Protein AF-A0A2T9ZA52-F1 (afdb_monomer_lite)

Radius of gyration: 19.97 Å; chains: 1; bounding box: 38×46×63 Å

Sequence (252 aa):
MSFENIVFFCNDEFLDVDTTHPSSSYYLMNHNLLRHIDLPFENIGFFDGKVENLQDECKRHEQELSKYGTFDLLLTSIGPDGHITFNKPGSSLYSHSRTKALTFETILENRYFIDDNIYKVPKISLNLRIQTILDSKEDAMTITGVENSLALSKCTEGEVNHMWVISVIQLHPSALIVCYENSTSKLLVKTVKYYKNIGDSRLSPPELYINDLNNFGFFQSPLYGSPSASEIRLNNYSLFPNRPFQALPGFY

Secondary structure (DSSP, 8-state):
---TT--EE-SEEETT--TTSTT-HHHHHHHHTGGGS---GGGEE---TT-S-HHHHHHHHHHHHHTT-S-S-EEEE--TT--BTTB-TT--TTPPSEEEEPPHHHHHHHGGGTTT-GGGS-SEEEE--HHHHHTSS-EEEEE-SSTTHHHHHHHHTSPPBTTBGGGGGGGSSSEEEEEEGGGGTTS-HHHHHHHHHHHHHHHS-GGGHHHHTT--------------EEEEESSS--S-TT------S---

Foldseek 3Di:
DAQQPPAEEDFKFFAPDDCCALLGSNVVCCVPPDVVHNYDPVSYHYADNDDPDNVVSLVVSVVVCPVVPAAQEAEWEAALQQDTWQLAAPRDLQDAFDKDFDDPVRLCVSCVSPVVDSVPRGGIMTGHHNVSVQRHNEYEYEYEDLSNLVLVCCCQVNACDRSNSNVCCLNRQWYKYKYWPSSNPNPDPVQQVVQQVVVVPQVDDVVVVVVVVVPPDDDDDDDDDDGDITMDISHDDDPDRRDDPPDDPDDD

InterPro domains:
  IPR004547 Glucosamine-6-phosphate isomerase [PTHR11280] (1-198)
  IPR006148 Glucosamine/galactosamine-6-phosphate isomerase [PF01182] (3-169)
  IPR037171 NagB/RpiA transferase-like [SSF100950] (2-198)

pLDDT: mean 79.99, std 22.06, range [23.36, 97.5]

Structure (mmCIF, N/CA/C/O backbone):
data_AF-A0A2T9ZA52-F1
#
_entry.id   AF-A0A2T9ZA52-F1
#
loop_
_atom_site.group_PDB
_atom_site.id
_atom_site.type_symbol
_atom_site.label_atom_id
_atom_site.label_alt_id
_atom_site.label_comp_id
_atom_site.label_asym_id
_atom_site.label_entity_id
_atom_site.label_seq_id
_atom_site.pdbx_PDB_ins_code
_atom_site.Cartn_x
_atom_site.Cartn_y
_atom_site.Cartn_z
_atom_site.occupancy
_atom_site.B_iso_or_equiv
_atom_site.auth_seq_id
_atom_site.auth_comp_id
_atom_site.auth_asym_id
_atom_site.auth_atom_id
_atom_site.pdbx_PDB_model_num
ATOM 1 N N . MET A 1 1 ? -23.481 3.217 -10.336 1.00 75.69 1 MET A N 1
ATOM 2 C CA . MET A 1 1 ? -23.047 2.306 -9.254 1.00 75.69 1 MET A CA 1
ATOM 3 C C . MET A 1 1 ? -23.121 3.108 -7.965 1.00 75.69 1 MET A C 1
ATOM 5 O O . MET A 1 1 ? -22.787 4.280 -8.046 1.00 75.69 1 MET A O 1
ATOM 9 N N . SER A 1 2 ? -23.625 2.537 -6.869 1.00 92.62 2 SER A N 1
ATOM 10 C CA . SER A 1 2 ? -23.798 3.219 -5.570 1.00 92.62 2 SER A CA 1
ATOM 11 C C . SER A 1 2 ? -22.747 2.731 -4.568 1.00 92.62 2 SER A C 1
ATOM 13 O O . SER A 1 2 ? -22.331 1.572 -4.649 1.00 92.62 2 SER A O 1
ATOM 15 N N . PHE A 1 3 ? -22.335 3.612 -3.656 1.00 94.69 3 PHE A N 1
ATOM 16 C CA . PHE A 1 3 ? -21.358 3.387 -2.591 1.00 94.69 3 PHE A CA 1
ATOM 17 C C . PHE A 1 3 ? -21.990 3.333 -1.188 1.00 94.69 3 PHE A C 1
ATOM 19 O O . PHE A 1 3 ? -21.266 3.147 -0.215 1.00 94.69 3 PHE A O 1
ATOM 26 N N . GLU A 1 4 ? -23.322 3.396 -1.066 1.00 95.38 4 GLU A N 1
ATOM 27 C CA . GLU A 1 4 ? -24.025 3.469 0.232 1.00 95.38 4 GLU A CA 1
ATOM 28 C C . GLU A 1 4 ? -23.707 2.301 1.178 1.00 95.38 4 GLU A C 1
ATOM 30 O O . GLU A 1 4 ? -23.688 2.455 2.396 1.00 95.38 4 GLU A O 1
ATOM 35 N N . ASN A 1 5 ? -23.429 1.126 0.610 1.00 94.81 5 ASN A N 1
ATOM 36 C CA . ASN A 1 5 ? -23.157 -0.108 1.351 1.00 94.81 5 ASN A CA 1
ATOM 37 C C . ASN A 1 5 ? -21.672 -0.501 1.331 1.00 94.81 5 ASN A C 1
ATOM 39 O O . ASN A 1 5 ? -21.335 -1.655 1.593 1.00 94.81 5 ASN A O 1
ATOM 43 N N . ILE A 1 6 ? -20.788 0.428 0.963 1.00 95.69 6 ILE A N 1
ATOM 44 C CA . ILE A 1 6 ? -19.340 0.222 0.998 1.00 95.69 6 ILE A CA 1
ATOM 45 C C . ILE A 1 6 ? -18.807 0.724 2.338 1.00 95.69 6 ILE A C 1
ATOM 47 O O . ILE A 1 6 ? -19.281 1.726 2.868 1.00 95.69 6 ILE A O 1
ATOM 51 N N . VAL A 1 7 ? -17.811 0.017 2.872 1.00 95.75 7 VAL A N 1
ATOM 52 C CA . VAL A 1 7 ? -16.975 0.472 3.985 1.00 95.75 7 VAL A CA 1
ATOM 53 C C . VAL A 1 7 ? -15.582 0.737 3.433 1.00 95.75 7 VAL A C 1
ATOM 55 O O . VAL A 1 7 ? -15.021 -0.098 2.725 1.00 95.75 7 VAL A O 1
ATOM 58 N N . PHE A 1 8 ? -15.043 1.917 3.715 1.00 94.94 8 PHE A N 1
ATOM 59 C CA . PHE A 1 8 ? -13.770 2.389 3.185 1.00 94.94 8 PHE A CA 1
ATOM 60 C C . PHE A 1 8 ? -12.792 2.623 4.329 1.00 94.94 8 PHE A C 1
ATOM 62 O O . PHE A 1 8 ? -13.151 3.252 5.319 1.00 94.94 8 PHE A O 1
ATOM 69 N N . PHE A 1 9 ? -11.545 2.179 4.180 1.00 94.06 9 PHE A N 1
ATOM 70 C CA . PHE A 1 9 ? -10.482 2.506 5.126 1.00 94.06 9 PHE A CA 1
ATOM 71 C C . PHE A 1 9 ? -9.293 3.147 4.412 1.00 94.06 9 PHE A C 1
ATOM 73 O O . PHE A 1 9 ? -8.849 2.658 3.374 1.00 94.06 9 PHE A O 1
ATOM 80 N N . CYS A 1 10 ? -8.756 4.222 4.991 1.00 90.69 10 CYS A N 1
ATOM 81 C CA . CYS A 1 10 ? -7.459 4.769 4.599 1.00 90.69 10 CYS A CA 1
ATOM 82 C C . CYS A 1 10 ? -6.322 3.875 5.115 1.00 90.69 10 CYS A C 1
ATOM 84 O O . CYS A 1 10 ? -6.368 3.384 6.242 1.00 90.69 10 CYS A O 1
ATOM 86 N N . ASN A 1 11 ? -5.268 3.721 4.312 1.00 89.06 11 ASN A N 1
ATOM 87 C CA . ASN A 1 11 ? -4.145 2.834 4.631 1.00 89.06 11 ASN A CA 1
ATOM 88 C C . ASN A 1 11 ? -3.131 3.434 5.617 1.00 89.06 11 ASN A C 1
ATOM 90 O O . ASN A 1 11 ? -2.350 2.709 6.245 1.00 89.06 11 ASN A O 1
ATOM 94 N N . ASP A 1 12 ? -3.112 4.757 5.717 1.00 90.94 12 ASP A N 1
ATOM 95 C CA . ASP A 1 12 ? -2.163 5.511 6.512 1.00 90.94 12 ASP A CA 1
ATOM 96 C C . ASP A 1 12 ? -2.680 6.921 6.826 1.00 90.94 12 ASP A C 1
ATOM 98 O O . ASP A 1 12 ? -3.695 7.372 6.292 1.00 90.94 12 ASP A O 1
ATOM 102 N N . GLU A 1 13 ? -2.004 7.580 7.768 1.00 92.69 13 GLU A N 1
ATOM 103 C CA . GLU A 1 13 ? -2.152 9.009 8.046 1.00 92.69 13 GLU A CA 1
ATOM 104 C C . GLU A 1 13 ? -0.848 9.569 8.626 1.00 92.69 13 GLU A C 1
ATOM 106 O O . GLU A 1 13 ? -0.062 8.852 9.248 1.00 92.69 13 GLU A O 1
ATOM 111 N N . PHE A 1 14 ? -0.601 10.861 8.448 1.00 91.38 14 PHE A N 1
ATOM 112 C CA . PHE A 1 14 ? 0.527 11.538 9.073 1.00 91.38 14 PHE A CA 1
ATOM 113 C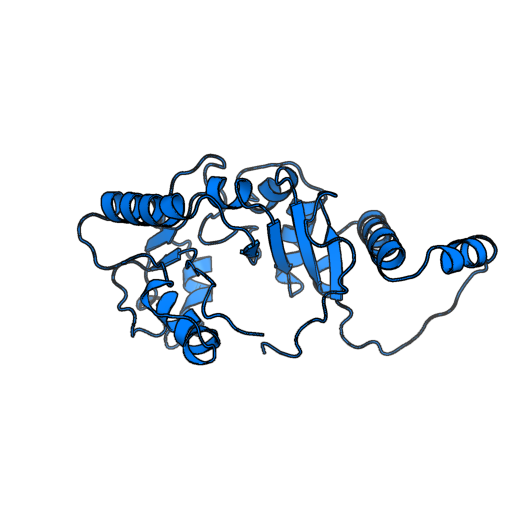 C . PHE A 1 14 ? 0.260 11.907 10.535 1.00 91.38 14 PHE A C 1
ATOM 115 O O . PHE A 1 14 ? -0.844 12.284 10.920 1.00 91.38 14 PHE A O 1
ATOM 122 N N . LEU A 1 15 ? 1.316 11.862 11.346 1.00 91.31 15 LEU A N 1
ATOM 123 C CA . LEU A 1 15 ? 1.275 12.310 12.734 1.00 91.31 15 LEU A CA 1
ATOM 124 C C . LEU A 1 15 ? 1.152 13.837 12.826 1.00 91.31 15 LEU A C 1
ATOM 126 O O . LEU A 1 15 ? 1.780 14.554 12.047 1.00 91.31 15 LEU A O 1
ATOM 130 N N . ASP A 1 16 ? 0.401 14.315 13.819 1.00 87.94 16 ASP A N 1
ATOM 131 C CA . ASP A 1 16 ? 0.165 15.727 14.144 1.00 87.94 16 ASP A CA 1
ATOM 132 C C . ASP A 1 16 ? -0.506 16.535 13.018 1.00 87.94 16 ASP A C 1
ATOM 134 O O . ASP A 1 16 ? -0.458 17.768 12.999 1.00 87.94 16 ASP A O 1
ATOM 138 N N . VAL A 1 17 ? -1.172 15.856 12.080 1.00 85.31 17 VAL A N 1
ATOM 139 C CA . VAL A 1 17 ? -1.867 16.489 10.955 1.00 85.31 17 VAL A CA 1
ATOM 140 C C . VAL A 1 17 ? -3.370 16.537 11.202 1.00 85.31 17 VAL A C 1
ATOM 142 O O . VAL A 1 17 ? -3.984 15.582 11.663 1.00 85.31 17 VAL A O 1
ATOM 145 N N . ASP A 1 18 ? -3.975 17.691 10.918 1.00 87.75 18 ASP A N 1
ATOM 146 C CA . ASP A 1 18 ? -5.429 17.846 10.940 1.00 87.75 18 ASP A CA 1
ATOM 147 C C . ASP A 1 18 ? -6.066 17.249 9.681 1.00 87.75 18 ASP A C 1
ATOM 149 O O . ASP A 1 18 ? -5.520 17.400 8.592 1.00 87.75 18 ASP A O 1
ATOM 153 N N . THR A 1 19 ? -7.257 16.664 9.798 1.00 87.12 19 THR A N 1
ATOM 154 C CA . THR A 1 19 ? -8.014 16.127 8.650 1.00 87.12 19 THR A CA 1
ATOM 155 C C . THR A 1 19 ? -8.378 17.189 7.606 1.00 87.12 19 THR A C 1
ATOM 157 O O . THR A 1 19 ? -8.718 16.855 6.474 1.00 87.12 19 THR A O 1
ATOM 160 N N . THR A 1 20 ? -8.300 18.476 7.956 1.00 88.38 20 THR A N 1
ATOM 161 C CA . THR A 1 20 ? -8.468 19.607 7.029 1.00 88.38 20 THR A CA 1
ATOM 162 C C . THR A 1 20 ? -7.168 20.050 6.349 1.00 88.38 20 THR A C 1
ATOM 164 O O . THR A 1 20 ? -7.209 20.868 5.428 1.00 88.38 20 THR A O 1
ATOM 167 N N . HIS A 1 21 ? -6.013 19.542 6.785 1.00 86.44 21 HIS A N 1
ATOM 168 C CA . HIS A 1 21 ? -4.713 19.924 6.246 1.00 86.44 21 HIS A CA 1
ATOM 169 C C . HIS A 1 21 ? -4.466 19.247 4.884 1.00 86.44 21 HIS A C 1
ATOM 171 O O . HIS A 1 21 ? -4.716 18.050 4.764 1.00 86.44 21 HIS A O 1
ATOM 177 N N . PRO A 1 22 ? -3.897 19.940 3.876 1.00 84.69 22 PRO A N 1
ATOM 178 C CA . PRO A 1 22 ? -3.685 19.379 2.534 1.00 84.69 22 PRO A CA 1
ATOM 179 C C . PRO A 1 22 ? -2.837 18.105 2.474 1.00 84.69 22 PRO A C 1
ATOM 181 O O . PRO A 1 22 ? -2.963 17.326 1.536 1.00 84.69 22 PRO A O 1
ATOM 184 N N . SER A 1 23 ? -1.974 17.894 3.469 1.00 81.00 23 SER A N 1
ATOM 185 C CA . SER A 1 23 ? -1.167 16.678 3.571 1.00 81.00 23 SER A CA 1
ATOM 186 C C . SER A 1 23 ? -1.891 15.507 4.224 1.00 81.00 23 SER A C 1
ATOM 188 O O . SER A 1 23 ? -1.338 14.420 4.206 1.00 81.00 23 SER A O 1
ATOM 190 N N . SER A 1 24 ? -3.053 15.705 4.855 1.00 89.19 24 SER A N 1
ATOM 191 C CA . SER A 1 24 ? -3.783 14.596 5.471 1.00 89.19 24 SER A CA 1
ATOM 192 C C . SER A 1 24 ? -4.212 13.609 4.394 1.00 89.19 24 SER A C 1
ATOM 194 O O . SER A 1 24 ? -4.748 13.983 3.347 1.00 89.19 24 SER A O 1
ATOM 196 N N . SER A 1 25 ? -4.008 12.331 4.679 1.00 89.06 25 SER A N 1
ATOM 197 C CA . SER A 1 25 ? -4.451 11.245 3.809 1.00 89.06 25 SER A CA 1
ATOM 198 C C . SER A 1 25 ? -5.976 11.230 3.721 1.00 89.06 25 SER A C 1
ATOM 200 O O . SER A 1 25 ? -6.532 11.082 2.631 1.00 89.06 25 SER A O 1
ATOM 202 N N . TYR A 1 26 ? -6.669 11.506 4.835 1.00 91.69 26 TYR A N 1
ATOM 203 C CA . TYR A 1 26 ? -8.112 11.747 4.815 1.00 91.69 26 TYR A CA 1
ATOM 204 C C . TYR A 1 26 ? -8.484 12.946 3.932 1.00 91.69 26 TYR A C 1
ATOM 206 O O . TYR A 1 26 ? -9.394 12.825 3.112 1.00 91.69 26 TYR A O 1
ATOM 214 N N . TYR A 1 27 ? -7.787 14.085 4.049 1.00 91.12 27 TYR A N 1
ATOM 215 C CA . TYR A 1 27 ? -8.062 15.255 3.205 1.00 91.12 27 TYR A CA 1
ATOM 216 C C . TYR A 1 27 ? -7.959 14.907 1.720 1.00 91.12 27 TYR A C 1
ATOM 218 O O . TYR A 1 27 ? -8.885 15.191 0.959 1.00 91.12 27 TYR A O 1
ATOM 226 N N . LEU A 1 28 ? -6.859 14.265 1.313 1.00 89.00 28 LEU A N 1
ATOM 227 C CA . LEU A 1 28 ? -6.621 13.852 -0.070 1.00 89.00 28 LEU A CA 1
ATOM 228 C C . LEU A 1 28 ? -7.726 12.916 -0.563 1.00 89.00 28 LEU A C 1
ATOM 230 O O . LEU A 1 28 ? -8.287 13.143 -1.638 1.00 89.00 28 LEU A O 1
ATOM 234 N N . MET A 1 29 ? -8.095 11.910 0.233 1.00 91.38 29 MET A N 1
ATOM 235 C CA . MET A 1 29 ? -9.151 10.977 -0.150 1.00 91.38 29 MET A CA 1
ATOM 236 C C . MET A 1 29 ? -10.518 11.647 -0.237 1.00 91.38 29 MET A C 1
ATOM 238 O O . MET A 1 29 ? -11.255 11.436 -1.203 1.00 91.38 29 MET A O 1
ATOM 242 N N . ASN A 1 30 ? -10.851 12.499 0.727 1.00 92.00 30 ASN A N 1
ATOM 243 C CA . ASN A 1 30 ? -12.104 13.232 0.726 1.00 92.00 30 ASN A CA 1
ATOM 244 C C . ASN A 1 30 ? -12.190 14.216 -0.447 1.00 92.00 30 ASN A C 1
ATOM 246 O O . ASN A 1 30 ? -13.225 14.307 -1.102 1.00 92.00 30 ASN A O 1
ATOM 250 N N . HIS A 1 31 ? -11.098 14.917 -0.757 1.00 91.31 31 HIS A N 1
ATOM 251 C CA . HIS A 1 31 ? -11.037 15.883 -1.849 1.00 91.31 31 HIS A CA 1
ATOM 252 C C . HIS A 1 31 ? -11.161 15.223 -3.231 1.00 91.31 31 HIS A C 1
ATOM 254 O O . HIS A 1 31 ? -11.862 15.754 -4.106 1.00 91.31 31 HIS A O 1
ATOM 260 N N . ASN A 1 32 ? -10.489 14.086 -3.426 1.00 89.38 32 ASN A N 1
ATOM 261 C CA . ASN A 1 32 ? -10.361 13.433 -4.729 1.00 89.38 32 ASN A CA 1
ATOM 262 C C . ASN A 1 32 ? -11.441 12.377 -4.998 1.00 89.38 32 ASN A C 1
ATOM 264 O O . ASN A 1 32 ? -11.753 12.134 -6.160 1.00 89.38 32 ASN A O 1
ATOM 268 N N . LEU A 1 33 ? -12.031 11.774 -3.959 1.00 92.06 33 LEU A N 1
ATOM 269 C CA . LEU A 1 33 ? -12.983 10.671 -4.111 1.00 92.06 33 LEU A CA 1
ATOM 270 C C . LEU A 1 33 ? -14.221 10.808 -3.220 1.00 92.06 33 LEU A C 1
ATOM 272 O O . LEU A 1 33 ? -15.326 10.901 -3.748 1.00 92.06 33 LEU A O 1
ATOM 276 N N . LEU A 1 34 ? -14.056 10.810 -1.891 1.00 92.62 34 LEU A N 1
ATOM 277 C CA . LEU A 1 34 ? -15.159 10.486 -0.968 1.00 92.62 34 LEU A CA 1
ATOM 278 C C . LEU A 1 34 ? -16.308 11.503 -1.034 1.00 92.62 34 LEU A C 1
ATOM 280 O O . LEU A 1 34 ? -17.466 11.110 -0.973 1.00 92.62 34 LEU A O 1
ATOM 284 N N . ARG A 1 35 ? -16.021 12.793 -1.259 1.00 93.81 35 ARG A N 1
ATOM 285 C CA . ARG A 1 35 ? -17.066 13.827 -1.397 1.00 93.81 35 ARG A CA 1
ATOM 286 C C . ARG A 1 35 ? -17.868 13.764 -2.704 1.00 93.81 35 ARG A C 1
ATOM 288 O O . ARG A 1 35 ? -18.830 14.512 -2.852 1.00 93.81 35 ARG A O 1
ATOM 295 N N . HIS A 1 36 ? -17.435 12.952 -3.670 1.00 94.31 36 HIS A N 1
ATOM 296 C CA . HIS A 1 36 ? -18.054 12.832 -4.998 1.00 94.31 36 HIS A CA 1
ATOM 297 C C . HIS A 1 36 ? -18.901 11.562 -5.146 1.00 94.31 36 HIS A C 1
ATOM 299 O O . HIS A 1 36 ? -19.443 11.317 -6.223 1.00 94.31 36 HIS A O 1
ATOM 305 N N . ILE A 1 37 ? -19.000 10.752 -4.089 1.00 95.44 37 ILE A N 1
ATOM 306 C CA . ILE A 1 37 ? -19.725 9.479 -4.061 1.00 95.44 37 ILE A CA 1
ATOM 307 C C . ILE A 1 37 ? -20.710 9.437 -2.886 1.00 95.44 37 ILE A C 1
ATOM 309 O O . ILE A 1 37 ? -20.575 10.170 -1.911 1.00 95.44 37 ILE A O 1
ATOM 313 N N . ASP A 1 38 ? -21.708 8.564 -2.978 1.00 96.38 38 ASP A N 1
ATOM 314 C CA . ASP A 1 38 ? -22.751 8.332 -1.974 1.00 96.38 38 ASP A CA 1
ATOM 315 C C . ASP A 1 38 ? -22.281 7.378 -0.857 1.00 96.38 38 ASP A C 1
ATOM 317 O O . ASP A 1 38 ? -22.943 6.392 -0.553 1.00 96.38 38 ASP A O 1
ATOM 321 N N . LEU A 1 39 ? -21.115 7.653 -0.259 1.00 95.25 39 LEU A N 1
ATOM 322 C CA . LEU A 1 39 ? -20.545 6.875 0.848 1.00 95.25 39 LEU A CA 1
ATOM 323 C C . LEU A 1 39 ? -20.867 7.537 2.208 1.00 95.25 39 LEU A C 1
ATOM 325 O O . LEU A 1 39 ? -20.451 8.679 2.426 1.00 95.25 39 LEU A O 1
ATOM 329 N N . PRO A 1 40 ? -21.559 6.853 3.141 1.00 95.25 40 PRO A N 1
ATOM 330 C CA . PRO A 1 40 ? -21.839 7.386 4.472 1.00 95.25 40 PRO A CA 1
ATOM 331 C C . PRO A 1 40 ? -20.554 7.624 5.269 1.00 95.25 40 PRO A C 1
ATOM 333 O O . PRO A 1 40 ? -19.622 6.821 5.219 1.00 95.25 40 PRO A O 1
ATOM 336 N N . PHE A 1 41 ? -20.499 8.713 6.036 1.00 92.88 41 PHE A N 1
ATOM 337 C CA . PHE A 1 41 ? -19.290 9.083 6.779 1.00 92.88 41 PHE A CA 1
ATOM 338 C C . PHE A 1 41 ? -18.928 8.049 7.855 1.00 92.88 41 PHE A C 1
ATOM 340 O O . PHE A 1 41 ? -17.756 7.758 8.073 1.00 92.88 41 PHE A O 1
ATOM 347 N N . GLU A 1 42 ? -19.932 7.444 8.484 1.00 94.38 42 GLU A N 1
ATOM 348 C CA . GLU A 1 42 ? -19.790 6.363 9.462 1.00 94.38 42 GLU A CA 1
ATOM 349 C C . GLU A 1 42 ? -19.126 5.098 8.897 1.00 94.38 42 GLU A C 1
ATOM 351 O O . GLU A 1 42 ? -18.599 4.290 9.662 1.00 94.38 42 GLU A O 1
ATOM 356 N N . ASN A 1 43 ? -19.103 4.951 7.570 1.00 95.25 43 ASN A N 1
ATOM 357 C CA . ASN A 1 43 ? -18.456 3.845 6.876 1.00 95.25 43 ASN A CA 1
ATOM 358 C C . ASN A 1 43 ? -16.998 4.158 6.490 1.00 95.25 43 ASN A C 1
ATOM 360 O O . ASN A 1 43 ? -16.373 3.361 5.789 1.00 95.25 43 ASN A O 1
ATOM 364 N N . ILE A 1 44 ? -16.450 5.306 6.906 1.00 94.75 44 ILE A N 1
ATOM 365 C CA . ILE A 1 44 ? -15.083 5.731 6.589 1.00 94.75 44 ILE A CA 1
ATOM 366 C C . ILE A 1 44 ? -14.194 5.552 7.823 1.00 94.75 44 ILE A C 1
ATOM 368 O O . ILE A 1 44 ? -14.285 6.293 8.801 1.00 94.75 44 ILE A O 1
ATOM 372 N N . GLY A 1 45 ? -13.285 4.583 7.762 1.00 93.75 45 GLY A N 1
ATOM 373 C CA . GLY A 1 45 ? -12.243 4.364 8.755 1.00 93.75 45 GLY A CA 1
ATOM 374 C C . GLY A 1 45 ? -10.936 5.060 8.379 1.00 93.75 45 GLY A C 1
ATOM 375 O O . GLY A 1 45 ? -10.404 4.896 7.286 1.00 93.75 45 GLY A O 1
ATOM 376 N N . PHE A 1 46 ? -10.363 5.823 9.301 1.00 93.19 46 PHE A N 1
ATOM 377 C CA . PHE A 1 46 ? -9.050 6.443 9.131 1.00 93.19 46 PHE A CA 1
ATOM 378 C C . PHE A 1 46 ? -8.301 6.462 10.465 1.00 93.19 46 PHE A C 1
ATOM 380 O O . PHE A 1 46 ? -8.876 6.180 11.526 1.00 93.19 46 PHE A O 1
ATOM 387 N N . PHE A 1 47 ? -6.996 6.704 10.395 1.00 92.94 47 PHE A N 1
ATOM 388 C CA . PHE A 1 47 ? -6.162 6.915 11.571 1.00 92.94 47 PHE A CA 1
ATOM 389 C C . PHE A 1 47 ? -6.326 8.352 12.081 1.00 92.94 47 PHE A C 1
ATOM 391 O O . PHE A 1 47 ? -6.333 9.289 11.287 1.00 92.94 47 PHE A O 1
ATOM 398 N N . ASP A 1 48 ? -6.409 8.536 13.394 1.00 91.25 48 ASP A N 1
ATOM 399 C CA . ASP A 1 48 ? -6.308 9.846 14.034 1.00 91.25 48 ASP A CA 1
ATOM 400 C C . ASP A 1 48 ? -4.845 10.137 14.393 1.00 91.25 48 ASP A C 1
ATOM 402 O O . ASP A 1 48 ? -4.295 9.633 15.373 1.00 91.25 48 ASP A O 1
ATOM 406 N N . GLY A 1 49 ? -4.204 10.973 13.577 1.00 90.00 49 GLY A N 1
ATOM 407 C CA . GLY A 1 49 ? -2.817 11.383 13.765 1.00 90.00 49 GLY A CA 1
ATOM 408 C C . GLY A 1 49 ? -2.569 12.316 14.956 1.00 90.00 49 GLY A C 1
ATOM 409 O O . GLY A 1 49 ? -1.416 12.668 15.177 1.00 90.00 49 GLY A O 1
ATOM 410 N N . LYS A 1 50 ? -3.589 12.753 15.709 1.00 90.88 50 LYS A N 1
ATOM 411 C CA . LYS A 1 50 ? -3.440 13.723 16.817 1.00 90.88 50 LYS A CA 1
ATOM 412 C C . LYS A 1 50 ? -3.595 13.126 18.212 1.00 90.88 50 LYS A C 1
ATOM 414 O O . LYS A 1 50 ? -3.451 13.838 19.206 1.00 90.88 50 LYS A O 1
ATOM 419 N N . VAL A 1 51 ? -3.909 11.841 18.306 1.00 91.19 51 VAL A N 1
ATOM 420 C CA . VAL A 1 51 ? -4.029 11.148 19.592 1.00 91.19 51 VAL A CA 1
ATOM 421 C C . VAL A 1 51 ? -2.687 11.058 20.317 1.00 91.19 51 VAL A C 1
ATOM 423 O O . VAL A 1 51 ? -1.642 10.814 19.718 1.00 91.19 51 VAL A O 1
ATOM 426 N N . GLU A 1 52 ? -2.723 11.187 21.643 1.00 90.06 52 GLU A N 1
ATOM 427 C CA . GLU A 1 52 ? -1.514 11.098 22.472 1.00 90.06 52 GLU A CA 1
ATOM 428 C C . GLU A 1 52 ? -0.896 9.690 22.451 1.00 90.06 52 GLU A C 1
ATOM 430 O O . GLU A 1 52 ? 0.326 9.536 22.442 1.00 90.06 52 GLU A O 1
ATOM 435 N N . ASN A 1 53 ? -1.736 8.647 22.439 1.00 92.94 53 ASN A N 1
ATOM 436 C CA . ASN A 1 53 ? -1.295 7.254 22.456 1.00 92.94 53 ASN A CA 1
ATOM 437 C C . ASN A 1 53 ? -1.491 6.589 21.089 1.00 92.94 53 ASN A C 1
ATOM 439 O O . ASN A 1 53 ? -2.523 5.990 20.786 1.00 92.94 53 ASN A O 1
ATOM 443 N N . LEU A 1 54 ? -0.441 6.667 20.278 1.00 91.75 54 LEU A N 1
ATOM 444 C CA . LEU A 1 54 ? -0.414 6.160 18.907 1.00 91.75 54 LEU A CA 1
ATOM 445 C C . LEU A 1 54 ? -0.506 4.634 18.820 1.00 91.75 54 LEU A C 1
ATOM 447 O O . LEU A 1 54 ? -0.999 4.095 17.830 1.00 91.75 54 LEU A O 1
ATOM 451 N N . GLN A 1 55 ? -0.039 3.916 19.842 1.00 91.25 55 GLN A N 1
ATOM 452 C CA . GLN A 1 55 ? -0.177 2.464 19.895 1.00 91.25 55 GLN A CA 1
ATOM 453 C C . GLN A 1 55 ? -1.637 2.058 20.092 1.00 91.25 55 GLN A C 1
ATOM 455 O O . GLN A 1 55 ? -2.087 1.096 19.471 1.00 91.25 55 GLN A O 1
ATOM 460 N N . ASP A 1 56 ? -2.373 2.772 20.941 1.00 94.62 56 ASP A N 1
ATOM 461 C CA . ASP A 1 56 ? -3.795 2.509 21.146 1.00 94.62 56 ASP A CA 1
ATOM 462 C C . ASP A 1 56 ? -4.623 2.919 19.929 1.00 94.62 56 ASP A C 1
ATOM 464 O O . ASP A 1 56 ? -5.563 2.211 19.582 1.00 94.62 56 ASP A O 1
ATOM 468 N N . GLU A 1 57 ? -4.208 3.953 19.201 1.00 95.06 57 GLU A N 1
ATOM 469 C CA . GLU A 1 57 ? -4.802 4.296 17.910 1.00 95.06 57 GLU A CA 1
ATOM 470 C C . GLU A 1 57 ? -4.595 3.213 16.848 1.00 95.06 57 GLU A C 1
ATOM 472 O O . GLU A 1 57 ? -5.547 2.806 16.182 1.00 95.06 57 GLU A O 1
ATOM 477 N N . CYS A 1 58 ? -3.382 2.660 16.739 1.00 93.19 58 CYS A N 1
ATOM 478 C CA . CYS A 1 58 ? -3.129 1.518 15.858 1.00 93.19 58 CYS A CA 1
ATOM 479 C C . CYS A 1 58 ? -4.037 0.330 16.211 1.00 93.19 58 CYS A C 1
ATOM 481 O O . CYS A 1 58 ? -4.617 -0.292 15.322 1.00 93.19 58 CYS A O 1
ATOM 483 N N . LYS A 1 59 ? -4.202 0.028 17.508 1.00 93.38 59 LYS A N 1
ATOM 484 C CA . LYS A 1 59 ? -5.100 -1.045 17.963 1.00 93.38 59 LYS A CA 1
ATOM 485 C C . LYS A 1 59 ? -6.560 -0.733 17.661 1.00 93.38 59 LYS A C 1
ATOM 487 O O . LYS A 1 59 ? -7.268 -1.628 17.215 1.00 93.38 59 LYS A O 1
ATOM 492 N N . ARG A 1 60 ? -7.010 0.502 17.900 1.00 95.06 60 ARG A N 1
ATOM 493 C CA . ARG A 1 60 ? -8.376 0.946 17.608 1.00 95.06 60 ARG A CA 1
ATOM 494 C C . ARG A 1 60 ? -8.676 0.757 16.127 1.00 95.06 60 ARG A C 1
ATOM 496 O O . ARG A 1 60 ? -9.682 0.143 15.798 1.00 95.06 60 ARG A O 1
ATOM 503 N N . HIS A 1 61 ? -7.788 1.217 15.249 1.00 93.44 61 HIS A N 1
ATOM 504 C CA . HIS A 1 61 ? -7.963 1.089 13.807 1.00 93.44 61 HIS A CA 1
ATOM 505 C C . HIS A 1 61 ? -8.025 -0.383 13.365 1.00 93.44 61 HIS A C 1
ATOM 507 O O . HIS A 1 61 ? -8.927 -0.768 12.623 1.00 93.44 61 HIS A O 1
ATOM 513 N N . GLU A 1 62 ? -7.133 -1.239 13.880 1.00 91.50 62 GLU A N 1
ATOM 514 C CA . GLU A 1 62 ? -7.196 -2.682 13.607 1.00 91.50 62 GLU A CA 1
ATOM 515 C C . GLU A 1 62 ? -8.479 -3.337 14.149 1.00 91.50 62 GLU A C 1
ATOM 517 O O . GLU A 1 62 ? -9.038 -4.222 13.501 1.00 91.50 62 GLU A O 1
ATOM 522 N N . GLN A 1 63 ? -8.970 -2.906 15.314 1.00 93.44 63 GLN A N 1
ATOM 523 C CA . GLN A 1 63 ? -10.224 -3.396 15.887 1.00 93.44 63 GLN A CA 1
ATOM 524 C C . GLN A 1 63 ? -11.432 -2.966 15.054 1.00 93.44 63 GLN A C 1
ATOM 526 O O . GLN A 1 63 ? -12.300 -3.797 14.798 1.00 93.44 63 GLN A O 1
ATOM 531 N N . GLU A 1 64 ? -11.486 -1.712 14.602 1.00 93.69 64 GLU A N 1
ATOM 532 C CA . GLU A 1 64 ? -12.544 -1.226 13.711 1.00 93.69 64 GLU A CA 1
ATOM 533 C C . GLU A 1 64 ? -12.574 -2.023 12.404 1.00 93.69 64 GLU A C 1
ATOM 535 O O . GLU A 1 64 ? -13.631 -2.530 12.033 1.00 93.69 64 GLU A O 1
ATOM 540 N N . LEU A 1 65 ? -11.418 -2.227 11.763 1.00 92.06 65 LEU A N 1
ATOM 541 C CA . LEU A 1 65 ? -11.315 -3.051 10.556 1.00 92.06 65 LEU A CA 1
ATOM 542 C C . LEU A 1 65 ? -11.788 -4.492 10.814 1.00 92.06 65 LEU A C 1
ATOM 544 O O . LEU A 1 65 ? -12.546 -5.052 10.024 1.00 92.06 65 LEU A O 1
ATOM 548 N N . SER A 1 66 ? -11.417 -5.072 11.961 1.00 92.19 66 SER A N 1
ATOM 549 C CA . SER A 1 66 ? -11.750 -6.464 12.299 1.00 92.19 66 SER A CA 1
ATOM 550 C C . SER A 1 66 ? -13.251 -6.739 12.430 1.00 92.19 66 SER A C 1
ATOM 552 O O . SER A 1 66 ? -13.677 -7.873 12.213 1.00 92.19 66 SER A O 1
ATOM 554 N N . LYS A 1 67 ? -14.073 -5.717 12.721 1.00 94.69 67 LYS A N 1
ATOM 555 C CA . LYS A 1 67 ? -15.543 -5.841 12.757 1.00 94.69 67 LYS A CA 1
ATOM 556 C C . LYS A 1 67 ? -16.131 -6.205 11.394 1.00 94.69 67 LYS A C 1
ATOM 558 O O . LYS A 1 67 ? -17.204 -6.798 11.341 1.00 94.69 67 LYS A O 1
ATOM 563 N N . TYR A 1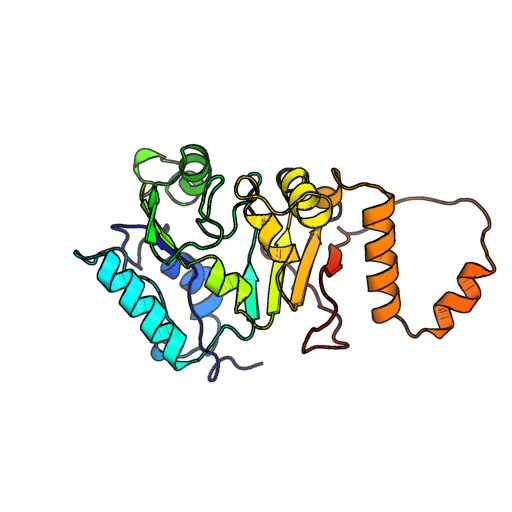 68 ? -15.420 -5.873 10.318 1.00 93.94 68 TYR A N 1
ATOM 564 C CA . TYR A 1 68 ? -15.813 -6.150 8.938 1.00 93.94 68 TYR A CA 1
ATOM 565 C C . TYR A 1 68 ? -15.066 -7.352 8.337 1.00 93.94 68 TYR A C 1
ATOM 567 O O . TYR A 1 68 ? -15.378 -7.785 7.231 1.00 93.94 68 TYR A O 1
ATOM 575 N N . GLY A 1 69 ? -14.114 -7.935 9.074 1.00 92.94 69 GLY A N 1
ATOM 576 C CA . GLY A 1 69 ? -13.265 -9.028 8.607 1.00 92.94 69 GLY A CA 1
ATOM 577 C C . GLY A 1 69 ? -11.987 -8.517 7.942 1.00 92.94 69 GLY A C 1
ATOM 578 O O . GLY A 1 69 ? -11.166 -7.875 8.594 1.00 92.94 69 GLY A O 1
ATOM 579 N N . THR A 1 70 ? -11.794 -8.852 6.667 1.00 91.12 70 THR A N 1
ATOM 580 C CA . THR A 1 70 ? -10.650 -8.412 5.853 1.00 91.12 70 THR A CA 1
ATOM 581 C C . THR A 1 70 ? -11.136 -7.596 4.662 1.00 91.12 70 THR A C 1
ATOM 583 O O . THR A 1 70 ? -12.321 -7.616 4.330 1.00 91.12 70 THR A O 1
ATOM 586 N N . PHE A 1 71 ? -10.227 -6.876 4.006 1.00 93.56 71 PHE A N 1
ATOM 587 C CA . PHE A 1 71 ? -10.564 -6.132 2.797 1.00 93.56 71 PHE A CA 1
ATOM 588 C C . PHE A 1 71 ? -11.050 -7.069 1.689 1.00 93.56 71 PHE A C 1
ATOM 590 O O . PHE A 1 71 ? -10.347 -8.007 1.317 1.00 93.56 71 PHE A O 1
ATOM 597 N N . ASP A 1 72 ? -12.228 -6.789 1.126 1.00 94.31 72 ASP A N 1
ATOM 598 C CA . ASP A 1 72 ? -12.680 -7.441 -0.109 1.00 94.31 72 ASP A CA 1
ATOM 599 C C . ASP A 1 72 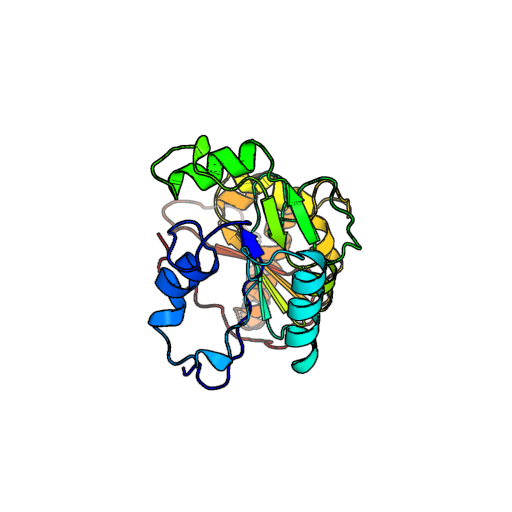? -11.802 -7.044 -1.300 1.00 94.31 72 ASP A C 1
ATOM 601 O O . ASP A 1 72 ? -11.483 -7.875 -2.147 1.00 94.31 72 ASP A O 1
ATOM 605 N N . LEU A 1 73 ? -11.400 -5.775 -1.335 1.00 92.62 73 LEU A N 1
ATOM 606 C CA . LEU A 1 73 ? -10.503 -5.203 -2.324 1.00 92.62 73 LEU A CA 1
ATOM 607 C C . LEU A 1 73 ? -9.597 -4.192 -1.630 1.00 92.62 73 LEU A C 1
ATOM 609 O O . LEU A 1 73 ? -10.085 -3.247 -1.008 1.00 92.62 73 LEU A O 1
ATOM 613 N N . LEU A 1 74 ? -8.292 -4.371 -1.778 1.00 92.19 74 LEU A N 1
ATOM 614 C CA . LEU A 1 74 ? -7.297 -3.383 -1.417 1.00 92.19 74 LEU A CA 1
ATOM 615 C C . LEU A 1 74 ? -6.762 -2.728 -2.689 1.00 92.19 74 LEU A C 1
ATOM 617 O O . LEU A 1 74 ? -6.348 -3.406 -3.626 1.00 92.19 74 LEU A O 1
ATOM 621 N N . LEU A 1 75 ? -6.801 -1.398 -2.726 1.00 90.94 75 LEU A N 1
ATOM 622 C CA . LEU A 1 75 ? -6.209 -0.617 -3.806 1.00 90.94 75 LEU A CA 1
ATOM 623 C C . LEU A 1 75 ? -4.859 -0.092 -3.344 1.00 90.94 75 LEU A C 1
ATOM 625 O O . LEU A 1 75 ? -4.775 0.635 -2.349 1.00 90.94 75 LEU A O 1
ATOM 629 N N . THR A 1 76 ? -3.810 -0.462 -4.068 1.00 88.81 76 THR A N 1
ATOM 630 C CA . THR A 1 76 ? -2.439 -0.108 -3.706 1.00 88.81 76 THR A CA 1
ATOM 631 C C . THR A 1 76 ? -1.685 0.534 -4.865 1.00 88.81 76 THR A C 1
ATOM 633 O O . THR A 1 76 ? -2.016 0.415 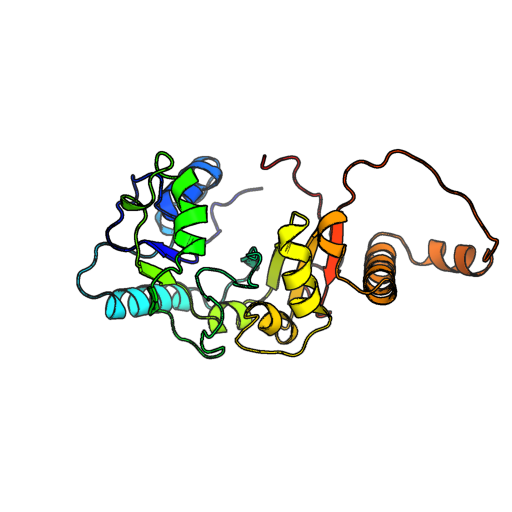-6.047 1.00 88.81 76 THR A O 1
ATOM 636 N N . SER A 1 77 ? -0.633 1.255 -4.509 1.00 86.81 77 SER A N 1
ATOM 637 C CA . SER A 1 77 ? 0.373 1.766 -5.429 1.00 86.81 77 SER A CA 1
ATOM 638 C C . SER A 1 77 ? 1.755 1.456 -4.863 1.00 86.81 77 SER A C 1
ATOM 640 O O . SER A 1 77 ? 1.887 1.025 -3.710 1.00 86.81 77 SER A O 1
ATOM 642 N N . ILE A 1 78 ? 2.783 1.646 -5.688 1.00 89.50 78 ILE A N 1
ATOM 643 C CA . ILE A 1 78 ? 4.169 1.411 -5.284 1.00 89.50 78 ILE A CA 1
ATOM 644 C C . ILE A 1 78 ? 5.002 2.666 -5.429 1.00 89.50 78 ILE A C 1
ATOM 646 O O . ILE A 1 78 ? 4.804 3.453 -6.356 1.00 89.50 78 ILE A O 1
ATOM 650 N N . GLY A 1 79 ? 5.985 2.792 -4.545 1.00 88.94 79 GLY A N 1
ATOM 651 C CA . GLY A 1 79 ? 7.078 3.727 -4.744 1.00 88.94 79 GLY A CA 1
ATOM 652 C C . GLY A 1 79 ? 8.249 3.139 -5.534 1.00 88.94 79 GLY A C 1
ATOM 653 O O . GLY A 1 79 ? 8.395 1.912 -5.611 1.00 88.94 79 GLY A O 1
ATOM 654 N N . PRO A 1 80 ? 9.165 3.998 -6.017 1.00 90.31 80 PRO A N 1
ATOM 655 C CA . PRO A 1 80 ? 10.366 3.576 -6.746 1.00 90.31 80 PRO A CA 1
ATOM 656 C C . PRO A 1 80 ? 11.309 2.668 -5.939 1.00 90.31 80 PRO A C 1
ATOM 658 O O . PRO A 1 80 ? 12.060 1.875 -6.508 1.00 90.31 80 PRO A O 1
ATOM 661 N N . ASP A 1 81 ? 11.263 2.765 -4.608 1.00 91.69 81 ASP A N 1
ATOM 662 C CA . ASP A 1 81 ? 11.998 1.929 -3.647 1.00 91.69 81 ASP A CA 1
ATOM 663 C C . ASP A 1 81 ? 11.269 0.608 -3.306 1.00 91.69 81 ASP A C 1
ATOM 665 O O . ASP A 1 81 ? 11.753 -0.179 -2.493 1.00 91.69 81 ASP A O 1
ATOM 669 N N . GLY A 1 82 ? 10.103 0.351 -3.910 1.00 91.56 82 GLY A N 1
ATOM 670 C CA . GLY A 1 82 ? 9.291 -0.840 -3.675 1.00 91.56 82 GLY A CA 1
ATOM 671 C C . GLY A 1 82 ? 8.505 -0.838 -2.368 1.00 91.56 82 GLY A C 1
ATOM 672 O O . GLY A 1 82 ? 8.138 -1.917 -1.896 1.00 91.56 82 GLY A O 1
ATOM 673 N N . HIS A 1 83 ? 8.260 0.326 -1.763 1.00 92.06 83 HIS A N 1
ATOM 674 C CA . HIS A 1 83 ? 7.314 0.425 -0.654 1.00 92.06 83 HIS A CA 1
ATOM 675 C C . HIS A 1 83 ? 5.867 0.229 -1.121 1.00 92.06 83 HIS A C 1
ATOM 677 O O . HIS A 1 83 ? 5.507 0.627 -2.227 1.00 92.06 83 HIS A O 1
ATOM 683 N N . ILE A 1 84 ? 5.041 -0.336 -0.241 1.00 89.75 84 ILE A N 1
ATOM 684 C CA . ILE A 1 84 ? 3.575 -0.292 -0.322 1.00 89.75 84 ILE A CA 1
ATOM 685 C C . ILE A 1 84 ? 3.110 0.456 0.925 1.00 89.75 84 ILE A C 1
ATOM 687 O O . ILE A 1 84 ? 3.585 0.117 2.014 1.00 89.75 84 ILE A O 1
ATOM 691 N N . THR A 1 85 ? 2.210 1.443 0.819 1.00 86.44 85 THR A N 1
ATOM 692 C CA . THR A 1 85 ? 1.872 2.371 1.936 1.00 86.44 85 THR A CA 1
ATOM 693 C C . THR A 1 85 ? 3.153 2.991 2.534 1.00 86.44 85 THR A C 1
ATOM 695 O O . THR A 1 85 ? 4.184 3.054 1.870 1.00 86.44 85 THR A O 1
ATOM 698 N N . PHE A 1 86 ? 3.204 3.351 3.817 1.00 88.31 86 PHE A N 1
ATOM 699 C CA . PHE A 1 86 ? 4.477 3.714 4.466 1.00 88.31 86 PHE A CA 1
ATOM 700 C C . PHE A 1 86 ? 5.354 2.521 4.910 1.00 88.31 86 PHE A C 1
ATOM 702 O O . PHE A 1 86 ? 6.274 2.687 5.723 1.00 88.31 86 PHE A O 1
ATOM 709 N N . ASN A 1 87 ? 5.139 1.306 4.388 1.00 90.12 87 ASN A N 1
ATOM 710 C CA . ASN A 1 87 ? 6.027 0.168 4.643 1.00 90.12 87 ASN A CA 1
ATOM 711 C C . ASN A 1 87 ? 7.261 0.220 3.722 1.00 90.12 87 ASN A C 1
ATOM 713 O O . ASN A 1 87 ? 7.315 -0.395 2.662 1.00 90.12 87 ASN A O 1
ATOM 717 N N . LYS A 1 88 ? 8.267 0.979 4.171 1.00 90.12 88 LYS A N 1
ATOM 718 C CA . LYS A 1 88 ? 9.550 1.234 3.489 1.00 90.12 88 LYS A CA 1
ATOM 719 C C . LYS A 1 88 ? 10.530 0.053 3.521 1.00 90.12 88 LYS A C 1
ATOM 721 O O . LYS A 1 88 ? 10.370 -0.816 4.391 1.00 90.12 88 LYS A O 1
ATOM 726 N N . PRO A 1 89 ? 11.577 0.057 2.668 1.00 92.75 89 PRO A N 1
ATOM 727 C CA . PRO A 1 89 ? 12.677 -0.905 2.735 1.00 92.75 89 PRO A CA 1
ATOM 728 C C . PRO A 1 89 ? 13.200 -1.127 4.162 1.00 92.75 89 PRO A C 1
ATOM 730 O O . PRO A 1 89 ? 13.363 -0.190 4.943 1.00 92.75 89 PRO A O 1
ATOM 733 N N . GLY A 1 90 ? 13.424 -2.390 4.519 1.00 91.56 90 GLY A N 1
ATOM 734 C CA . GLY A 1 90 ? 13.814 -2.827 5.860 1.00 91.56 90 GLY A CA 1
ATOM 735 C C . GLY A 1 90 ? 12.639 -3.059 6.817 1.00 91.56 90 GLY A C 1
ATOM 736 O O . GLY A 1 90 ? 12.843 -3.527 7.939 1.00 91.56 90 GLY A O 1
ATOM 737 N N . SER A 1 91 ? 11.398 -2.770 6.414 1.00 91.75 91 SER A N 1
ATOM 738 C CA . SER A 1 91 ? 10.219 -3.078 7.230 1.00 91.75 91 SER A CA 1
ATOM 739 C C . SER A 1 91 ? 10.029 -4.584 7.390 1.00 91.75 91 SER A C 1
ATOM 741 O O . SER A 1 91 ? 10.082 -5.323 6.417 1.00 91.75 91 SER A O 1
ATOM 743 N N . SER A 1 92 ? 9.763 -5.041 8.618 1.00 92.75 92 SER A N 1
ATOM 744 C CA . SER A 1 92 ? 9.386 -6.440 8.858 1.00 92.75 92 SER A CA 1
ATOM 745 C C . SER A 1 92 ? 8.191 -6.820 7.986 1.00 92.75 92 SER A C 1
ATOM 747 O O . SER A 1 92 ? 7.164 -6.141 8.046 1.00 92.75 92 SER A O 1
ATOM 749 N N . LEU A 1 93 ? 8.317 -7.916 7.232 1.00 92.12 93 LEU A N 1
ATOM 750 C CA . LEU A 1 93 ? 7.235 -8.464 6.408 1.00 92.12 93 LEU A CA 1
ATOM 751 C C . LEU A 1 93 ? 6.072 -9.006 7.260 1.00 92.12 93 LEU A C 1
ATOM 753 O O . LEU A 1 93 ? 4.957 -9.113 6.772 1.00 92.12 93 LEU A O 1
ATOM 757 N N . TYR A 1 94 ? 6.319 -9.262 8.549 1.00 89.69 94 TYR A N 1
ATOM 758 C CA . TYR A 1 94 ? 5.320 -9.636 9.555 1.00 89.69 94 TYR A CA 1
ATOM 759 C C . TYR A 1 94 ? 5.067 -8.476 10.533 1.00 89.69 94 TYR A C 1
ATOM 761 O O . TYR A 1 94 ? 5.108 -8.623 11.753 1.00 89.69 94 TYR A O 1
ATOM 769 N N . SER A 1 95 ? 4.962 -7.255 10.013 1.00 86.44 95 SER A N 1
ATOM 770 C CA . SER A 1 95 ? 4.781 -6.066 10.850 1.00 86.44 95 SER A CA 1
ATOM 771 C C . SER A 1 95 ? 3.358 -5.940 11.399 1.00 86.44 95 SER A C 1
ATOM 773 O O . SER A 1 95 ? 2.423 -6.499 10.840 1.00 86.44 95 SER A O 1
ATOM 775 N N . HIS A 1 96 ? 3.207 -5.170 12.481 1.00 86.56 96 HIS A N 1
ATOM 776 C CA . HIS A 1 96 ? 1.922 -4.678 12.991 1.00 86.56 96 HIS A CA 1
ATOM 777 C C . HIS A 1 96 ? 1.678 -3.224 12.559 1.00 86.56 96 HIS A C 1
ATOM 779 O O . HIS A 1 96 ? 2.635 -2.544 12.153 1.00 86.56 96 HIS A O 1
ATOM 785 N N . SER A 1 97 ? 0.423 -2.757 12.646 1.00 89.44 97 SER A N 1
ATOM 786 C CA . SER A 1 97 ? 0.122 -1.338 12.435 1.00 89.44 97 SER A CA 1
ATOM 787 C C . SER A 1 97 ? 0.877 -0.525 13.478 1.00 89.44 97 SER A C 1
ATOM 789 O O . SER A 1 97 ? 0.902 -0.880 14.661 1.00 89.44 97 SER A O 1
ATOM 791 N N . ARG A 1 98 ? 1.610 0.486 13.020 1.00 90.06 98 ARG A N 1
ATOM 792 C CA . ARG A 1 98 ? 2.594 1.182 13.853 1.00 90.06 98 ARG A CA 1
ATOM 793 C C . ARG A 1 98 ? 2.920 2.550 13.298 1.00 90.06 98 ARG A C 1
ATOM 795 O O . ARG A 1 98 ? 2.635 2.869 12.147 1.00 90.06 98 ARG A O 1
ATOM 802 N N . THR A 1 99 ? 3.636 3.310 14.110 1.00 91.19 99 THR A N 1
ATOM 803 C CA . THR A 1 99 ? 4.284 4.525 13.649 1.00 91.19 99 THR A CA 1
ATOM 804 C C . THR A 1 99 ? 5.516 4.207 12.803 1.00 91.19 99 THR A C 1
ATOM 806 O O . THR A 1 99 ? 6.298 3.292 13.090 1.00 91.19 99 THR A O 1
ATOM 809 N N . LYS A 1 100 ? 5.722 4.993 11.750 1.00 89.38 100 LYS A N 1
ATOM 810 C CA . LYS A 1 100 ? 6.900 4.938 10.893 1.00 89.38 100 LYS A CA 1
ATOM 811 C C . LYS A 1 100 ? 7.456 6.324 10.648 1.00 89.38 100 LYS A C 1
ATOM 813 O O . LYS A 1 100 ? 6.760 7.205 10.153 1.00 89.38 100 LYS A O 1
ATOM 818 N N . ALA A 1 101 ? 8.741 6.479 10.953 1.00 89.00 101 ALA A N 1
ATOM 819 C CA . ALA A 1 101 ? 9.503 7.625 10.492 1.00 89.00 101 ALA A CA 1
ATOM 820 C C . ALA A 1 101 ? 9.597 7.590 8.962 1.00 89.00 101 ALA A C 1
ATOM 822 O O . ALA A 1 101 ? 9.883 6.541 8.374 1.00 89.00 101 ALA A O 1
ATOM 823 N N . LEU A 1 102 ? 9.358 8.736 8.337 1.00 86.75 102 LEU A N 1
ATOM 824 C CA . LEU A 1 102 ? 9.519 8.902 6.903 1.00 86.75 102 LEU A CA 1
ATOM 825 C C . LEU A 1 102 ? 11.002 8.988 6.547 1.00 86.75 102 LEU A C 1
ATOM 827 O O . LEU A 1 102 ? 11.802 9.573 7.282 1.00 86.75 102 LEU A O 1
ATOM 831 N N . THR A 1 103 ? 11.368 8.429 5.396 1.00 86.00 103 THR A N 1
ATOM 832 C CA . THR A 1 103 ? 12.704 8.643 4.834 1.00 86.00 103 THR A CA 1
ATOM 833 C C . THR A 1 103 ? 12.812 10.051 4.256 1.00 86.00 103 THR A C 1
ATOM 835 O O . THR A 1 103 ? 11.802 10.708 3.986 1.00 86.00 103 THR A O 1
ATOM 838 N N . PHE A 1 104 ? 14.039 10.518 4.026 1.00 86.50 104 PHE A N 1
ATOM 839 C CA . PHE A 1 104 ? 14.256 11.828 3.418 1.00 86.50 104 PHE A CA 1
ATOM 840 C C . PHE A 1 104 ? 13.662 11.910 2.006 1.00 86.50 104 PHE A C 1
ATOM 842 O O . PHE A 1 104 ? 13.046 12.911 1.661 1.00 86.50 104 PHE A O 1
ATOM 849 N N . GLU A 1 105 ? 13.756 10.836 1.225 1.00 84.25 105 GLU A N 1
ATOM 850 C CA . GLU A 1 105 ? 13.149 10.725 -0.105 1.00 84.25 105 GLU A CA 1
ATOM 851 C C . GLU A 1 105 ? 11.629 10.899 -0.031 1.00 84.25 105 GLU A C 1
ATOM 853 O O . GLU A 1 105 ? 11.053 11.666 -0.793 1.00 84.25 105 GLU A O 1
ATOM 858 N N . THR A 1 106 ? 10.989 10.285 0.965 1.00 82.38 106 THR A N 1
ATOM 859 C CA . THR A 1 106 ? 9.539 10.414 1.175 1.00 82.38 106 THR A CA 1
ATOM 860 C C . THR A 1 106 ? 9.152 11.845 1.535 1.00 82.38 106 THR A C 1
ATOM 862 O O . THR A 1 106 ? 8.140 12.356 1.063 1.00 82.38 106 THR A O 1
ATOM 865 N N . ILE A 1 107 ? 9.969 12.515 2.352 1.00 86.56 107 ILE A N 1
ATOM 866 C CA . ILE A 1 107 ? 9.782 13.932 2.682 1.00 86.56 107 ILE A CA 1
ATOM 867 C C . ILE A 1 107 ? 9.915 14.793 1.420 1.00 86.56 107 ILE A C 1
ATOM 869 O O . ILE A 1 107 ? 9.114 15.700 1.197 1.00 86.56 107 ILE A O 1
ATOM 873 N N . LEU A 1 108 ? 10.905 14.496 0.575 1.00 86.56 108 LEU A N 1
ATOM 874 C CA . LEU A 1 108 ? 11.108 15.189 -0.690 1.00 86.56 108 LEU A CA 1
ATOM 875 C C . LEU A 1 108 ? 9.937 14.989 -1.656 1.00 86.56 108 LEU A C 1
ATOM 877 O O . LEU A 1 108 ? 9.586 15.945 -2.334 1.00 86.56 108 LEU A O 1
ATOM 881 N N . GLU A 1 109 ? 9.340 13.805 -1.728 1.00 81.56 109 GLU A N 1
ATOM 882 C CA . GLU A 1 109 ? 8.175 13.536 -2.582 1.00 81.56 109 GLU A CA 1
ATOM 883 C C . GLU A 1 109 ? 6.918 14.243 -2.059 1.00 81.56 109 GLU A C 1
ATOM 885 O O . GLU A 1 109 ? 6.173 14.849 -2.825 1.00 81.56 109 GLU A O 1
ATOM 890 N N . ASN A 1 110 ? 6.711 14.245 -0.739 1.00 81.88 110 ASN A N 1
ATOM 891 C CA . ASN A 1 110 ? 5.502 14.807 -0.138 1.00 81.88 110 ASN A CA 1
ATOM 892 C C . ASN A 1 110 ? 5.496 16.340 -0.065 1.00 81.88 110 ASN A C 1
ATOM 894 O O . ASN A 1 110 ? 4.431 16.942 0.067 1.00 81.88 110 ASN A O 1
ATOM 898 N N . ARG A 1 111 ? 6.654 17.002 -0.192 1.00 86.19 111 ARG A N 1
ATOM 899 C CA . ARG A 1 111 ? 6.735 18.473 -0.152 1.00 86.19 111 ARG A CA 1
ATOM 900 C C . ARG A 1 111 ? 5.891 19.146 -1.235 1.00 86.19 111 ARG A C 1
ATOM 902 O O . ARG A 1 111 ? 5.405 20.250 -1.013 1.00 86.19 111 ARG A O 1
ATOM 909 N N . TYR A 1 112 ? 5.692 18.489 -2.382 1.00 81.19 112 TYR A N 1
ATOM 910 C CA . TYR A 1 112 ? 4.890 19.027 -3.483 1.00 81.19 112 TYR A CA 1
ATOM 911 C C . TYR A 1 112 ? 3.419 19.224 -3.094 1.00 81.19 112 TYR A C 1
ATOM 913 O O . TYR A 1 112 ? 2.760 20.101 -3.644 1.00 81.19 112 TYR A O 1
ATOM 921 N N . PHE A 1 113 ? 2.930 18.480 -2.096 1.00 76.69 113 PHE A N 1
ATOM 922 C CA . PHE A 1 113 ? 1.593 18.658 -1.525 1.00 76.69 113 PHE A CA 1
ATOM 923 C C . PHE A 1 113 ? 1.539 19.745 -0.438 1.00 76.69 113 PHE A C 1
ATOM 925 O O . PHE A 1 113 ? 0.462 20.052 0.068 1.00 76.69 113 PHE A O 1
ATOM 932 N N . ILE A 1 114 ? 2.686 20.323 -0.051 1.00 81.31 114 ILE A N 1
ATOM 933 C CA . ILE A 1 114 ? 2.813 21.248 1.084 1.00 81.31 114 ILE A CA 1
ATOM 934 C C . ILE A 1 114 ? 3.720 22.434 0.730 1.00 81.31 114 ILE A C 1
ATOM 936 O O . ILE A 1 114 ? 4.799 22.622 1.298 1.00 81.31 114 ILE A O 1
ATOM 940 N N . ASP A 1 115 ? 3.267 23.253 -0.218 1.00 83.50 115 ASP A N 1
ATOM 941 C CA . ASP A 1 115 ? 3.933 24.495 -0.640 1.00 83.50 115 ASP A CA 1
ATOM 942 C C . ASP A 1 115 ? 5.416 24.324 -1.040 1.00 83.50 115 ASP A C 1
ATOM 944 O O . ASP A 1 115 ? 6.220 25.235 -0.838 1.00 83.50 115 ASP A O 1
ATOM 948 N N . ASP A 1 116 ? 5.804 23.146 -1.541 1.00 86.50 116 ASP A N 1
ATOM 949 C CA . ASP A 1 116 ? 7.197 22.787 -1.860 1.00 86.50 116 ASP A CA 1
ATOM 950 C C . ASP A 1 116 ? 8.169 22.967 -0.668 1.00 86.50 116 ASP A C 1
ATOM 952 O O . ASP A 1 116 ? 9.355 23.256 -0.832 1.00 86.50 116 ASP A O 1
ATOM 956 N N . ASN A 1 117 ? 7.681 22.795 0.571 1.00 86.44 117 ASN A N 1
ATOM 957 C CA . ASN A 1 117 ? 8.459 23.026 1.790 1.00 86.44 117 ASN A CA 1
ATOM 958 C C . ASN A 1 117 ? 8.654 21.755 2.631 1.00 86.44 117 ASN A C 1
ATOM 960 O O . ASN A 1 117 ? 7.777 21.336 3.387 1.00 86.44 117 ASN A O 1
ATOM 964 N N . ILE A 1 118 ? 9.874 21.211 2.597 1.00 87.81 118 ILE A N 1
ATOM 965 C CA . ILE A 1 118 ? 10.266 20.001 3.339 1.00 87.81 118 ILE A CA 1
ATOM 966 C C . ILE A 1 118 ? 10.096 20.108 4.861 1.00 87.81 118 ILE A C 1
ATOM 968 O O . ILE A 1 118 ? 9.914 19.094 5.528 1.00 87.81 118 ILE A O 1
ATOM 972 N N . TYR A 1 119 ? 10.165 21.313 5.436 1.00 88.62 119 TYR A N 1
ATOM 973 C CA . TYR A 1 119 ? 10.057 21.508 6.884 1.00 88.62 119 TYR A CA 1
ATOM 974 C C . TYR A 1 119 ? 8.614 21.441 7.376 1.00 88.62 119 TYR A C 1
ATOM 976 O O . TYR A 1 119 ? 8.395 21.245 8.569 1.00 88.62 119 TYR A O 1
ATOM 984 N N . LYS A 1 120 ? 7.646 21.597 6.466 1.00 86.31 120 LYS A N 1
ATOM 985 C CA . LYS A 1 120 ? 6.220 21.439 6.754 1.00 86.31 120 LYS A CA 1
ATOM 986 C C . LYS A 1 120 ? 5.738 19.998 6.576 1.00 86.31 120 LYS A C 1
ATOM 988 O O . LYS A 1 120 ? 4.613 19.695 6.953 1.00 86.31 120 LYS A O 1
ATOM 993 N N . VAL A 1 121 ? 6.564 19.121 6.004 1.00 86.50 121 VAL A N 1
ATOM 994 C CA . VAL A 1 121 ? 6.208 17.714 5.817 1.00 86.50 121 VAL A CA 1
ATOM 995 C C . VAL A 1 121 ? 6.282 16.987 7.162 1.00 86.50 121 VAL A C 1
ATOM 997 O O . VAL A 1 121 ? 7.333 17.022 7.817 1.00 86.50 121 VAL A O 1
ATOM 1000 N N . PRO A 1 122 ? 5.197 16.317 7.587 1.00 88.81 122 PRO A N 1
ATOM 1001 C CA . PRO A 1 122 ? 5.218 15.472 8.770 1.00 88.81 122 PRO A CA 1
ATOM 1002 C C . PRO A 1 122 ? 6.304 14.409 8.648 1.00 88.81 122 PRO A C 1
ATOM 1004 O O . PRO A 1 122 ? 6.556 13.872 7.576 1.00 88.81 122 PRO A O 1
ATOM 1007 N N . LYS A 1 123 ? 6.974 14.094 9.754 1.00 89.56 123 LYS A N 1
ATOM 1008 C CA . LYS A 1 123 ? 8.124 13.171 9.740 1.00 89.56 123 LYS A CA 1
ATOM 1009 C C . LYS A 1 123 ? 7.764 11.758 10.169 1.00 89.56 123 LYS A C 1
ATOM 1011 O O . LYS A 1 123 ? 8.602 10.863 10.079 1.00 89.56 123 LYS A O 1
ATOM 1016 N N . ILE A 1 124 ? 6.550 11.567 10.672 1.00 90.62 124 ILE A N 1
ATOM 1017 C CA . ILE A 1 124 ? 6.053 10.302 11.196 1.00 90.62 124 ILE A CA 1
ATOM 1018 C C . ILE A 1 124 ? 4.676 10.055 10.583 1.00 90.62 124 ILE A C 1
ATOM 1020 O O . ILE A 1 124 ? 3.902 10.988 10.386 1.00 90.62 124 ILE A O 1
ATOM 1024 N N . SER A 1 125 ? 4.395 8.796 10.276 1.00 91.12 125 SER A N 1
ATOM 1025 C CA . SER A 1 125 ? 3.106 8.306 9.789 1.00 91.12 125 SER A CA 1
ATOM 1026 C C . SER A 1 125 ? 2.613 7.157 10.659 1.00 91.12 125 SER A C 1
ATOM 1028 O O . SER A 1 125 ? 3.421 6.457 11.269 1.00 91.12 125 SER A O 1
ATOM 1030 N N . LEU A 1 126 ? 1.304 6.961 10.708 1.00 92.38 126 LEU A N 1
ATOM 1031 C CA . LEU A 1 126 ? 0.629 5.731 11.097 1.00 92.38 126 LEU A CA 1
ATOM 1032 C C . LEU A 1 126 ? 0.357 4.931 9.826 1.00 92.38 126 LEU A C 1
ATOM 1034 O O . LEU A 1 126 ? -0.002 5.512 8.806 1.00 92.38 126 LEU A O 1
ATOM 1038 N N . ASN A 1 127 ? 0.544 3.615 9.866 1.00 90.81 127 ASN A N 1
ATOM 1039 C CA . ASN A 1 127 ? 0.263 2.762 8.717 1.00 90.81 127 ASN A CA 1
ATOM 1040 C C . ASN A 1 127 ? -0.328 1.417 9.107 1.00 90.81 127 ASN A C 1
ATOM 1042 O O . ASN A 1 127 ? -0.097 0.909 10.209 1.00 90.81 127 ASN A O 1
ATOM 1046 N N . LEU A 1 128 ? -1.047 0.827 8.155 1.00 90.00 128 LEU A N 1
ATOM 1047 C CA . LEU A 1 128 ? -1.470 -0.561 8.226 1.00 90.00 128 LEU A CA 1
ATOM 1048 C C . LEU A 1 128 ? -0.272 -1.519 8.219 1.00 90.00 128 LEU A C 1
ATOM 1050 O O . LEU A 1 128 ? 0.790 -1.278 7.625 1.00 90.00 128 LEU A O 1
ATOM 1054 N N . ARG A 1 129 ? -0.477 -2.676 8.849 1.00 90.56 129 ARG A N 1
ATOM 1055 C CA . ARG A 1 129 ? 0.435 -3.813 8.722 1.00 90.56 129 ARG A CA 1
ATOM 1056 C C . ARG A 1 129 ? 0.429 -4.431 7.334 1.00 90.56 129 ARG A C 1
ATOM 1058 O O . ARG A 1 129 ? -0.610 -4.553 6.699 1.00 90.56 129 ARG A O 1
ATOM 1065 N N . ILE A 1 130 ? 1.581 -4.981 6.947 1.00 91.94 130 ILE A N 1
ATOM 1066 C CA . ILE A 1 130 ? 1.718 -5.797 5.730 1.00 91.94 130 ILE A CA 1
ATOM 1067 C C . ILE A 1 130 ? 0.779 -7.007 5.754 1.00 91.94 130 ILE A C 1
ATOM 1069 O O . ILE A 1 130 ? 0.236 -7.372 4.718 1.00 91.94 130 ILE A O 1
ATOM 1073 N N . GLN A 1 131 ? 0.525 -7.603 6.923 1.00 91.12 131 GLN A N 1
ATOM 1074 C CA . GLN A 1 131 ? -0.407 -8.727 7.010 1.00 91.12 131 GLN A CA 1
ATOM 1075 C C . GLN A 1 131 ? -1.825 -8.337 6.567 1.00 91.12 131 GLN A C 1
ATOM 1077 O O . GLN A 1 131 ? -2.510 -9.161 5.988 1.00 91.12 131 GLN A O 1
ATOM 1082 N N . THR A 1 132 ? -2.247 -7.082 6.752 1.00 89.50 132 THR A N 1
ATOM 1083 C CA . THR A 1 132 ? -3.552 -6.609 6.269 1.00 89.50 132 THR A CA 1
ATOM 1084 C C . THR A 1 132 ? -3.634 -6.621 4.741 1.00 89.50 132 THR A C 1
ATOM 1086 O O . THR A 1 132 ? -4.695 -6.902 4.193 1.00 89.50 132 THR A O 1
ATOM 1089 N N . ILE A 1 133 ? -2.510 -6.361 4.064 1.00 89.88 133 ILE A N 1
ATOM 1090 C CA . ILE A 1 133 ? -2.384 -6.507 2.609 1.00 89.88 133 ILE A CA 1
ATOM 1091 C C . ILE A 1 133 ? -2.541 -7.985 2.248 1.00 89.88 133 ILE A C 1
ATOM 1093 O O . ILE A 1 133 ? -3.394 -8.331 1.446 1.00 89.88 133 ILE A O 1
ATOM 1097 N N . LEU A 1 134 ? -1.773 -8.867 2.897 1.00 91.69 134 LEU A N 1
ATOM 1098 C CA . LEU A 1 134 ? -1.779 -10.314 2.636 1.00 91.69 134 LEU A CA 1
ATOM 1099 C C . LEU A 1 134 ? -3.104 -11.020 2.970 1.00 91.69 134 LEU A C 1
ATOM 1101 O O . LEU A 1 134 ? -3.426 -12.020 2.334 1.00 91.69 134 LEU A O 1
ATOM 1105 N N . ASP A 1 135 ? -3.846 -10.515 3.955 1.00 92.19 135 ASP A N 1
ATOM 1106 C CA . ASP A 1 135 ? -5.143 -11.044 4.391 1.00 92.19 135 ASP A CA 1
ATOM 1107 C C . ASP A 1 135 ? -6.310 -10.539 3.522 1.00 92.19 135 ASP A C 1
ATOM 1109 O O . ASP A 1 135 ? -7.445 -11.015 3.665 1.00 92.19 135 ASP A O 1
ATOM 1113 N N . SER A 1 136 ? -6.069 -9.555 2.647 1.00 92.75 136 SER A N 1
ATOM 1114 C CA . SER A 1 136 ? -7.099 -9.054 1.741 1.00 92.75 136 SER A CA 1
ATOM 1115 C C . SER A 1 136 ? -7.509 -10.132 0.733 1.00 92.75 136 SER A C 1
ATOM 1117 O O . SER A 1 136 ? -6.738 -11.025 0.376 1.00 92.75 136 SER A O 1
ATOM 1119 N N . LYS A 1 137 ? -8.770 -10.100 0.295 1.00 93.06 137 LYS A N 1
ATOM 1120 C CA . LYS A 1 137 ? -9.271 -11.076 -0.679 1.00 93.06 137 LYS A CA 1
ATOM 1121 C C . LYS A 1 137 ? -8.687 -10.811 -2.059 1.00 93.06 137 LYS A C 1
ATOM 1123 O O . LYS A 1 137 ? -8.331 -11.763 -2.748 1.00 93.06 137 LYS A O 1
ATOM 1128 N N . GLU A 1 138 ? -8.573 -9.543 -2.443 1.00 92.19 138 GLU A N 1
ATOM 1129 C CA . GLU A 1 138 ? -7.927 -9.093 -3.672 1.00 92.19 138 GLU A CA 1
ATOM 1130 C C . GLU A 1 138 ? -7.098 -7.833 -3.410 1.00 92.19 138 GLU A C 1
ATOM 1132 O O . GLU A 1 138 ? -7.590 -6.892 -2.791 1.00 92.19 138 GLU A O 1
ATOM 1137 N N . ASP A 1 139 ? -5.879 -7.791 -3.946 1.00 91.44 139 ASP A N 1
ATOM 1138 C CA . ASP A 1 139 ? -5.071 -6.571 -4.033 1.00 91.44 139 ASP A CA 1
ATOM 1139 C C . ASP A 1 139 ? -4.940 -6.177 -5.509 1.00 91.44 139 ASP A C 1
ATOM 1141 O O . ASP A 1 139 ? -4.427 -6.949 -6.332 1.00 91.44 139 ASP A O 1
ATOM 1145 N N . ALA A 1 140 ? -5.451 -4.995 -5.851 1.00 91.25 140 ALA A N 1
ATOM 1146 C CA . ALA A 1 140 ? -5.318 -4.404 -7.171 1.00 91.25 140 ALA A CA 1
ATOM 1147 C C . ALA A 1 140 ? -4.396 -3.185 -7.103 1.00 91.25 140 ALA A C 1
ATOM 1149 O O . ALA A 1 140 ? -4.700 -2.155 -6.499 1.00 91.25 140 ALA A O 1
ATOM 1150 N N . MET A 1 141 ? -3.273 -3.309 -7.795 1.00 89.44 141 MET A N 1
ATOM 1151 C CA . MET A 1 141 ? -2.156 -2.397 -7.705 1.00 89.44 141 MET A CA 1
ATOM 1152 C C . MET A 1 141 ? -1.926 -1.665 -9.013 1.00 89.44 141 MET A C 1
ATOM 1154 O O . MET A 1 141 ? -1.804 -2.286 -10.068 1.00 89.44 141 MET A O 1
ATOM 1158 N N . THR A 1 142 ? -1.784 -0.347 -8.946 1.00 88.75 142 THR A N 1
ATOM 1159 C CA . THR A 1 142 ? -1.436 0.466 -10.115 1.00 88.75 142 THR A CA 1
ATOM 1160 C C . THR A 1 142 ? 0.025 0.886 -10.077 1.00 88.75 142 THR A C 1
ATOM 1162 O O . THR A 1 142 ? 0.493 1.424 -9.073 1.00 88.75 142 THR A O 1
ATOM 1165 N N . ILE A 1 143 ? 0.737 0.685 -11.187 1.00 89.25 143 ILE A N 1
ATOM 1166 C CA . ILE A 1 143 ? 2.142 1.070 -11.339 1.00 89.25 143 ILE A CA 1
ATOM 1167 C C . ILE A 1 143 ? 2.306 1.919 -12.595 1.00 89.25 143 ILE A C 1
ATOM 1169 O O . ILE A 1 143 ? 2.079 1.468 -13.718 1.00 89.25 143 ILE A O 1
ATOM 1173 N N . THR A 1 144 ? 2.744 3.154 -12.412 1.00 87.88 144 THR A N 1
ATOM 1174 C CA . THR A 1 144 ? 2.926 4.110 -13.505 1.00 87.88 144 THR A CA 1
ATOM 1175 C C . THR A 1 144 ? 4.351 4.636 -13.514 1.00 87.88 144 THR A C 1
ATOM 1177 O O . THR A 1 144 ? 4.992 4.697 -12.471 1.00 87.88 144 THR A O 1
ATOM 1180 N N . GLY A 1 145 ? 4.852 5.034 -14.682 1.00 87.38 145 GLY A N 1
ATOM 1181 C CA . GLY A 1 145 ? 6.155 5.690 -14.786 1.00 87.38 145 GLY A CA 1
ATOM 1182 C C . GLY A 1 145 ? 7.348 4.731 -14.830 1.00 87.38 145 GLY A C 1
ATOM 1183 O O . GLY A 1 145 ? 7.293 3.571 -14.411 1.00 87.38 145 GLY A O 1
ATOM 1184 N N . VAL A 1 146 ? 8.442 5.220 -15.408 1.00 93.75 146 VAL A N 1
ATOM 1185 C CA . VAL A 1 146 ? 9.683 4.456 -15.617 1.00 93.75 146 VAL A CA 1
ATOM 1186 C C . VAL A 1 146 ? 10.470 4.290 -14.316 1.00 93.75 146 VAL A C 1
ATOM 1188 O O . VAL A 1 146 ? 11.168 3.295 -14.132 1.00 93.75 146 VAL A O 1
ATOM 1191 N N . GLU A 1 147 ? 10.322 5.230 -13.389 1.00 92.69 147 GLU A N 1
ATOM 1192 C CA . GLU A 1 147 ? 10.913 5.250 -12.054 1.00 92.69 147 GLU A CA 1
ATOM 1193 C C . GLU A 1 147 ? 10.515 4.025 -11.220 1.00 92.69 147 GLU A C 1
ATOM 1195 O O . GLU A 1 147 ? 11.335 3.496 -10.473 1.00 92.69 147 GLU A O 1
ATOM 1200 N N . ASN A 1 148 ? 9.312 3.490 -11.442 1.00 94.62 148 ASN A N 1
ATOM 1201 C CA . ASN A 1 148 ? 8.800 2.312 -10.744 1.00 94.62 148 ASN A CA 1
ATOM 1202 C C . ASN A 1 148 ? 9.184 0.979 -11.411 1.00 94.62 148 ASN A C 1
ATOM 1204 O O . ASN A 1 148 ? 8.860 -0.095 -10.903 1.00 94.62 148 ASN A O 1
ATOM 1208 N N . SER A 1 149 ? 9.902 1.013 -12.538 1.00 96.06 149 SER A N 1
ATOM 1209 C CA . SER A 1 149 ? 10.224 -0.200 -13.302 1.00 96.06 149 SER A CA 1
ATOM 1210 C C . SER A 1 149 ? 11.114 -1.187 -12.555 1.00 96.06 149 SER A C 1
ATOM 1212 O O . SER A 1 149 ? 10.934 -2.402 -12.668 1.00 96.06 149 SER A O 1
ATOM 1214 N N . LEU A 1 150 ? 12.056 -0.683 -11.755 1.00 96.94 150 LEU A N 1
ATOM 1215 C CA . LEU A 1 150 ? 12.902 -1.535 -10.929 1.00 96.94 150 LEU A CA 1
ATOM 1216 C C . LEU A 1 150 ? 12.079 -2.225 -9.837 1.00 96.94 150 LEU A C 1
ATOM 1218 O O . LEU A 1 150 ? 12.221 -3.432 -9.656 1.00 96.94 150 LEU A O 1
ATOM 1222 N N . ALA A 1 151 ? 11.196 -1.488 -9.161 1.00 96.19 151 ALA A N 1
ATOM 1223 C CA . ALA A 1 151 ? 10.302 -2.045 -8.155 1.00 96.19 151 ALA A CA 1
ATOM 1224 C C . ALA A 1 151 ? 9.379 -3.121 -8.756 1.00 96.19 151 ALA A C 1
ATOM 1226 O O . ALA A 1 151 ? 9.242 -4.196 -8.174 1.00 96.19 151 ALA A O 1
ATOM 1227 N N . LEU A 1 152 ? 8.847 -2.898 -9.965 1.00 96.31 152 LEU A N 1
ATOM 1228 C CA . LEU A 1 152 ? 8.064 -3.900 -10.694 1.00 96.31 152 LEU A CA 1
ATOM 1229 C C . LEU A 1 152 ? 8.881 -5.162 -11.031 1.00 96.31 152 LEU A C 1
ATOM 1231 O O . LEU A 1 152 ? 8.396 -6.279 -10.844 1.00 96.31 152 LEU A O 1
ATOM 1235 N N . SER A 1 153 ? 10.135 -5.026 -11.470 1.00 97.31 153 SER A N 1
ATOM 1236 C CA . SER A 1 153 ? 11.013 -6.191 -11.684 1.00 97.31 153 SER A CA 1
ATOM 1237 C C . SER A 1 153 ? 11.285 -6.944 -10.384 1.00 97.31 153 SER A C 1
ATOM 1239 O O . SER A 1 153 ? 11.178 -8.166 -10.340 1.00 97.31 153 SER A O 1
ATOM 1241 N N . LYS A 1 154 ? 11.534 -6.239 -9.279 1.00 97.12 154 LYS A N 1
ATOM 1242 C CA . LYS A 1 154 ? 11.747 -6.872 -7.968 1.00 97.12 154 LYS A CA 1
ATOM 1243 C C . LYS A 1 154 ? 10.496 -7.562 -7.433 1.00 97.12 154 LYS A C 1
ATOM 1245 O O . LYS A 1 154 ? 10.611 -8.611 -6.810 1.00 97.12 154 LYS A O 1
ATOM 1250 N N . CYS A 1 155 ? 9.327 -7.009 -7.729 1.00 94.31 155 CYS A N 1
ATOM 1251 C CA . CYS A 1 155 ? 8.026 -7.587 -7.428 1.00 94.31 155 CYS A CA 1
ATOM 1252 C C . CYS A 1 155 ? 7.758 -8.892 -8.191 1.00 94.31 155 CYS A C 1
ATOM 1254 O O . CYS A 1 155 ? 7.251 -9.842 -7.609 1.00 94.31 155 CYS A O 1
ATOM 1256 N N . THR A 1 156 ? 8.099 -8.948 -9.480 1.00 94.06 156 THR A N 1
ATOM 1257 C CA . THR A 1 156 ? 7.644 -10.021 -10.387 1.00 94.06 156 THR A CA 1
ATOM 1258 C C . THR A 1 156 ? 8.704 -11.077 -10.696 1.00 94.06 156 THR A C 1
ATOM 1260 O O . THR A 1 156 ? 8.363 -12.222 -10.977 1.00 94.06 156 THR A O 1
ATOM 1263 N N . GLU A 1 157 ? 9.982 -10.706 -10.661 1.00 96.31 157 GLU A N 1
ATOM 1264 C CA . GLU A 1 157 ? 11.119 -11.556 -11.042 1.00 96.31 157 GLU A CA 1
ATOM 1265 C C . GLU A 1 157 ? 12.106 -11.769 -9.886 1.00 96.31 157 GLU A C 1
ATOM 1267 O O . GLU A 1 157 ? 12.994 -12.618 -9.979 1.00 96.31 157 GLU A O 1
ATOM 1272 N N . GLY A 1 158 ? 11.993 -10.969 -8.823 1.00 96.12 158 GLY A N 1
ATOM 1273 C CA . GLY A 1 158 ? 12.846 -11.042 -7.642 1.00 96.12 158 GLY A CA 1
ATOM 1274 C C . GLY A 1 158 ? 12.348 -12.030 -6.589 1.00 96.12 158 GLY A C 1
ATOM 1275 O O . GLY A 1 158 ? 11.239 -12.547 -6.660 1.00 96.12 158 GLY A O 1
ATOM 1276 N N . GLU A 1 159 ? 13.177 -12.254 -5.573 1.00 97.06 159 GLU A N 1
ATOM 1277 C CA . GLU A 1 159 ? 12.815 -13.028 -4.384 1.00 97.06 159 GLU A CA 1
ATOM 1278 C C . GLU A 1 159 ? 12.053 -12.165 -3.370 1.00 97.06 159 GLU A C 1
ATOM 1280 O O . GLU A 1 159 ? 12.303 -10.957 -3.260 1.00 97.06 159 GLU A O 1
ATOM 1285 N N . VAL A 1 160 ? 11.193 -12.800 -2.568 1.00 97.25 160 VAL A N 1
ATOM 1286 C CA . VAL A 1 160 ? 10.534 -12.152 -1.427 1.00 97.25 160 VAL A CA 1
ATOM 1287 C C . VAL A 1 160 ? 11.585 -11.661 -0.433 1.00 97.25 160 VAL A C 1
ATOM 1289 O O . VAL A 1 160 ? 12.328 -12.451 0.147 1.00 97.25 160 VAL A O 1
ATOM 1292 N N . ASN A 1 161 ? 11.655 -10.347 -0.220 1.00 95.75 161 ASN A N 1
ATOM 1293 C CA . ASN A 1 161 ? 12.620 -9.734 0.684 1.00 95.75 161 ASN A CA 1
ATOM 1294 C C . ASN A 1 161 ? 12.113 -8.402 1.257 1.00 95.75 161 ASN A C 1
ATOM 1296 O O . ASN A 1 161 ? 11.364 -7.664 0.624 1.00 95.75 161 ASN A O 1
ATOM 1300 N N . HIS A 1 162 ? 12.582 -8.055 2.455 1.00 95.50 162 HIS A N 1
ATOM 1301 C CA . HIS A 1 162 ? 12.151 -6.839 3.151 1.00 95.50 162 HIS A CA 1
ATOM 1302 C C . HIS A 1 162 ? 12.736 -5.526 2.609 1.00 95.50 162 HIS A C 1
ATOM 1304 O O . HIS A 1 162 ? 12.300 -4.455 3.025 1.00 95.50 162 HIS A O 1
ATOM 1310 N N . MET A 1 163 ? 13.715 -5.576 1.702 1.00 96.25 163 MET A N 1
ATOM 1311 C CA . MET A 1 163 ? 14.251 -4.376 1.050 1.00 96.25 163 MET A CA 1
ATOM 1312 C C . MET A 1 163 ? 13.368 -3.924 -0.113 1.00 96.25 163 MET A C 1
ATOM 1314 O O . MET A 1 163 ? 13.330 -2.741 -0.412 1.00 96.25 163 MET A O 1
ATOM 1318 N N . TRP A 1 164 ? 12.624 -4.851 -0.711 1.00 96.00 164 TRP A N 1
ATOM 1319 C CA . TRP A 1 164 ? 11.600 -4.608 -1.718 1.00 96.00 164 TRP A CA 1
ATOM 1320 C C . TRP A 1 164 ? 10.281 -5.124 -1.167 1.00 96.00 164 TRP A C 1
ATOM 1322 O O . TRP A 1 164 ? 9.846 -6.213 -1.534 1.00 96.00 164 TRP A O 1
ATOM 1332 N N . VAL A 1 165 ? 9.668 -4.367 -0.254 1.00 95.19 165 VAL A N 1
ATOM 1333 C CA . VAL A 1 165 ? 8.455 -4.789 0.471 1.00 95.19 165 VAL A CA 1
ATOM 1334 C C . VAL A 1 165 ? 7.360 -5.253 -0.486 1.00 95.19 165 VAL A C 1
ATOM 1336 O O . VAL A 1 165 ? 6.689 -6.236 -0.206 1.00 95.19 165 VAL A O 1
ATOM 1339 N N . ILE A 1 166 ? 7.259 -4.637 -1.661 1.00 94.81 166 ILE A N 1
ATOM 1340 C CA . ILE A 1 166 ? 6.372 -5.056 -2.743 1.00 94.81 166 ILE A CA 1
ATOM 1341 C C . ILE A 1 166 ? 6.457 -6.548 -3.102 1.00 94.81 166 ILE A C 1
ATOM 1343 O O . ILE A 1 166 ? 5.455 -7.156 -3.450 1.00 94.81 166 ILE A O 1
ATOM 1347 N N . SER A 1 167 ? 7.621 -7.182 -2.965 1.00 95.88 167 SER A N 1
ATOM 1348 C CA . SER A 1 167 ? 7.795 -8.610 -3.259 1.00 95.88 167 SER A CA 1
ATOM 1349 C C . SER A 1 167 ? 6.894 -9.533 -2.426 1.00 95.88 167 SER A C 1
ATOM 1351 O O . SER A 1 167 ? 6.631 -10.652 -2.857 1.00 95.88 167 SER A O 1
ATOM 1353 N N . VAL A 1 168 ? 6.345 -9.075 -1.288 1.00 94.94 168 VAL A N 1
ATOM 1354 C CA . VAL A 1 168 ? 5.359 -9.846 -0.502 1.00 94.94 168 VAL A CA 1
ATOM 1355 C C . VAL A 1 168 ? 4.118 -10.203 -1.306 1.00 94.94 168 VAL A C 1
ATOM 1357 O O . VAL A 1 168 ? 3.479 -11.208 -1.013 1.00 94.94 168 VAL A O 1
ATOM 1360 N N . ILE A 1 169 ? 3.788 -9.418 -2.333 1.00 92.81 169 ILE A N 1
ATOM 1361 C CA . ILE A 1 169 ? 2.591 -9.625 -3.141 1.00 92.81 169 ILE A CA 1
ATOM 1362 C C . ILE A 1 169 ? 2.630 -10.955 -3.910 1.00 92.81 169 ILE A C 1
ATOM 1364 O O . ILE A 1 169 ? 1.588 -11.507 -4.247 1.00 92.81 169 ILE A O 1
ATOM 1368 N N . GLN A 1 170 ? 3.820 -11.531 -4.117 1.00 94.00 170 GLN A N 1
ATOM 1369 C CA . GLN A 1 170 ? 3.971 -12.884 -4.662 1.00 94.00 170 GLN A CA 1
ATOM 1370 C C . GLN A 1 170 ? 3.305 -13.949 -3.774 1.00 94.00 170 GLN A C 1
ATOM 1372 O O . GLN A 1 170 ? 2.886 -14.993 -4.269 1.00 94.00 170 GLN A O 1
ATOM 1377 N N . LEU A 1 171 ? 3.193 -13.681 -2.468 1.00 94.31 171 LEU A N 1
ATOM 1378 C CA . LEU A 1 171 ? 2.550 -14.556 -1.486 1.00 94.31 171 LEU A CA 1
ATOM 1379 C C . LEU A 1 171 ? 1.036 -14.317 -1.376 1.00 94.31 171 LEU A C 1
ATOM 1381 O O . LEU A 1 171 ? 0.347 -15.098 -0.724 1.00 94.31 171 LEU A O 1
ATOM 1385 N N . HIS A 1 172 ? 0.516 -13.248 -1.984 1.00 93.25 172 HIS A N 1
ATOM 1386 C CA . HIS A 1 172 ? -0.889 -12.869 -1.882 1.00 93.25 172 HIS A CA 1
ATOM 1387 C C . HIS A 1 172 ? -1.773 -13.786 -2.744 1.00 93.25 172 HIS A C 1
ATOM 1389 O O . HIS A 1 172 ? -1.494 -13.933 -3.934 1.00 93.25 172 HIS A O 1
ATOM 1395 N N . PRO A 1 173 ? -2.871 -14.367 -2.227 1.00 88.38 173 PRO A N 1
ATOM 1396 C CA . PRO A 1 173 ? -3.663 -15.366 -2.958 1.00 88.38 173 PRO A CA 1
ATOM 1397 C C . PRO A 1 173 ? -4.311 -14.846 -4.255 1.00 88.38 173 PRO A C 1
ATOM 1399 O O . PRO A 1 173 ? -4.533 -15.625 -5.186 1.00 88.38 173 PRO A O 1
ATOM 1402 N N . SER A 1 174 ? -4.588 -13.542 -4.340 1.00 90.88 174 SER A N 1
ATOM 1403 C CA . SER A 1 174 ? -5.161 -12.889 -5.525 1.00 90.88 174 SER A CA 1
ATOM 1404 C C . SER A 1 174 ? -4.624 -11.468 -5.697 1.00 90.88 174 SER A C 1
ATOM 1406 O O . SER A 1 174 ? -5.090 -10.538 -5.046 1.00 90.88 174 SER A O 1
ATOM 1408 N N . ALA A 1 175 ? -3.593 -11.304 -6.523 1.00 90.00 175 ALA A N 1
ATOM 1409 C CA . ALA A 1 175 ? -2.983 -10.003 -6.788 1.00 90.00 175 ALA A CA 1
ATOM 1410 C C . ALA A 1 175 ? -3.016 -9.661 -8.279 1.00 90.00 175 ALA A C 1
ATOM 1412 O O . ALA A 1 175 ? -2.590 -10.459 -9.128 1.00 90.00 175 ALA A O 1
ATOM 1413 N N . LEU A 1 176 ? -3.497 -8.456 -8.579 1.00 89.81 176 LEU A N 1
ATOM 1414 C CA . LEU A 1 176 ? -3.532 -7.854 -9.904 1.00 89.81 176 LEU A CA 1
ATOM 1415 C C . LEU A 1 176 ? -2.641 -6.616 -9.913 1.00 89.81 176 LEU A C 1
ATOM 1417 O O . LEU A 1 176 ? -2.853 -5.685 -9.153 1.00 89.81 176 LEU A O 1
ATOM 1421 N N . ILE A 1 177 ? -1.686 -6.578 -10.828 1.00 90.88 177 ILE A N 1
ATOM 1422 C CA . ILE A 1 177 ? -0.857 -5.415 -11.105 1.00 90.88 177 ILE A CA 1
ATOM 1423 C C . ILE A 1 177 ? -1.272 -4.863 -12.466 1.00 90.88 177 ILE A C 1
ATOM 1425 O O . ILE A 1 177 ? -1.175 -5.545 -13.482 1.00 90.88 177 ILE A O 1
ATOM 1429 N N . VAL A 1 178 ? -1.712 -3.614 -12.499 1.00 89.75 178 VAL A N 1
ATOM 1430 C CA . VAL A 1 178 ? -1.979 -2.860 -13.723 1.00 89.75 178 VAL A CA 1
ATOM 1431 C C . VAL A 1 178 ? -0.842 -1.867 -13.899 1.00 89.75 178 VAL A C 1
ATOM 1433 O O . VAL A 1 178 ? -0.658 -0.973 -13.074 1.00 89.75 178 VAL A O 1
ATOM 1436 N N . CYS A 1 179 ? -0.054 -2.022 -14.961 1.00 88.25 179 CYS A N 1
ATOM 1437 C CA . CYS A 1 179 ? 1.114 -1.183 -15.190 1.00 88.25 179 CYS A CA 1
ATOM 1438 C C . CYS A 1 179 ? 1.143 -0.550 -16.577 1.00 88.25 179 CYS A C 1
ATOM 1440 O O . CYS A 1 179 ? 0.705 -1.140 -17.564 1.00 88.25 179 CYS A O 1
ATOM 1442 N N . TYR A 1 180 ? 1.724 0.641 -16.674 1.00 88.00 180 TYR A N 1
ATOM 1443 C CA . TYR A 1 180 ? 1.984 1.264 -17.969 1.00 88.00 180 TYR A CA 1
ATOM 1444 C C . TYR A 1 180 ? 3.167 0.578 -18.655 1.00 88.00 180 TYR A C 1
ATOM 1446 O O . TYR A 1 180 ? 4.087 0.082 -18.005 1.00 88.00 180 TYR A O 1
ATOM 1454 N N . GLU A 1 181 ? 3.180 0.579 -19.988 1.00 89.12 181 GLU A N 1
ATOM 1455 C CA . GLU A 1 181 ? 4.251 -0.053 -20.763 1.00 89.12 181 GLU A CA 1
ATOM 1456 C C . GLU A 1 181 ? 5.652 0.469 -20.391 1.00 89.12 181 GLU A C 1
ATOM 1458 O O . GLU A 1 181 ? 6.592 -0.315 -20.260 1.00 89.12 181 GLU A O 1
ATOM 1463 N N . ASN A 1 182 ? 5.799 1.770 -20.113 1.00 91.62 182 ASN A N 1
ATOM 1464 C CA . ASN A 1 182 ? 7.075 2.359 -19.688 1.00 91.62 182 ASN A CA 1
ATOM 1465 C C . ASN A 1 182 ? 7.572 1.840 -18.320 1.00 91.62 182 ASN A C 1
ATOM 1467 O O . ASN A 1 182 ? 8.786 1.763 -18.097 1.00 91.62 182 ASN A O 1
ATOM 1471 N N . SER A 1 183 ? 6.669 1.402 -17.440 1.00 93.69 183 SER A N 1
ATOM 1472 C CA . SER A 1 183 ? 7.003 0.759 -16.167 1.00 93.69 183 SER A CA 1
ATOM 1473 C C . SER A 1 183 ? 7.599 -0.637 -16.358 1.00 93.69 183 SER A C 1
ATOM 1475 O O . SER A 1 183 ? 8.236 -1.158 -15.453 1.00 93.69 183 SER A O 1
ATOM 1477 N N . THR A 1 184 ? 7.493 -1.245 -17.542 1.00 95.50 184 THR A N 1
ATOM 1478 C CA . THR A 1 184 ? 8.045 -2.587 -17.808 1.00 95.50 184 THR A CA 1
ATOM 1479 C C . THR A 1 184 ? 9.514 -2.587 -18.245 1.00 95.50 184 THR A C 1
ATOM 1481 O O . THR A 1 184 ? 10.090 -3.646 -18.469 1.00 95.50 184 THR A O 1
ATOM 1484 N N . SER A 1 185 ? 10.163 -1.421 -18.338 1.00 96.12 185 SER A N 1
ATOM 1485 C CA . SER A 1 185 ? 11.500 -1.271 -18.948 1.00 96.12 185 SER A CA 1
ATOM 1486 C C . SER A 1 185 ? 12.646 -2.047 -18.274 1.00 96.12 185 SER A C 1
ATOM 1488 O O . SER A 1 185 ? 13.706 -2.220 -18.880 1.00 96.12 185 SER A O 1
ATOM 1490 N N . LYS A 1 186 ? 12.458 -2.515 -17.034 1.00 97.50 186 LYS A N 1
ATOM 1491 C CA . LYS A 1 186 ? 13.416 -3.366 -16.303 1.00 97.50 186 LYS A CA 1
ATOM 1492 C C . LYS A 1 186 ? 13.004 -4.835 -16.229 1.00 97.50 186 LYS A C 1
ATOM 1494 O O . LYS A 1 186 ? 13.763 -5.623 -15.676 1.00 97.50 186 LYS A O 1
ATOM 1499 N N . LEU A 1 187 ? 11.851 -5.200 -16.787 1.00 97.44 187 LEU A N 1
ATOM 1500 C CA . LEU A 1 187 ? 11.421 -6.589 -16.902 1.00 97.44 187 LEU A CA 1
ATOM 1501 C C . LEU A 1 187 ? 12.147 -7.296 -18.040 1.00 97.44 187 LEU A C 1
ATOM 1503 O O . LEU A 1 187 ? 12.497 -6.702 -19.064 1.00 97.44 187 LEU A O 1
ATOM 1507 N N . LEU A 1 188 ? 12.313 -8.606 -17.900 1.00 97.50 188 LEU A N 1
ATOM 1508 C CA . LEU A 1 188 ? 12.742 -9.442 -19.005 1.00 97.50 188 LEU A CA 1
ATOM 1509 C C . LEU A 1 188 ? 11.647 -9.477 -20.075 1.00 97.50 188 LEU A C 1
ATOM 1511 O O . LEU A 1 188 ? 10.460 -9.635 -19.790 1.00 97.50 188 LEU A O 1
ATOM 1515 N N . VAL A 1 189 ? 12.058 -9.448 -21.345 1.00 96.38 189 VAL A N 1
ATOM 1516 C CA . VAL A 1 189 ? 11.135 -9.545 -22.491 1.00 96.38 189 VAL A CA 1
ATOM 1517 C C . VAL A 1 189 ? 10.231 -10.778 -22.386 1.00 96.38 189 VAL A C 1
ATOM 1519 O O . VAL A 1 189 ? 9.048 -10.710 -22.714 1.00 96.38 189 VAL A O 1
ATOM 1522 N N . LYS A 1 190 ? 10.772 -11.909 -21.907 1.00 95.44 190 LYS A N 1
ATOM 1523 C CA . LYS A 1 190 ? 9.997 -13.143 -21.705 1.00 95.44 190 LYS A CA 1
ATOM 1524 C C . LYS A 1 190 ? 8.870 -12.968 -20.678 1.00 95.44 190 LYS A C 1
ATOM 1526 O O . LYS A 1 190 ? 7.802 -13.530 -20.879 1.00 95.44 190 LYS A O 1
ATOM 1531 N N . THR A 1 191 ? 9.092 -12.174 -19.631 1.00 94.62 191 THR A N 1
ATOM 1532 C CA . THR A 1 191 ? 8.128 -11.913 -18.555 1.00 94.62 191 THR A CA 1
ATOM 1533 C C . THR A 1 191 ? 6.973 -11.071 -19.077 1.00 94.62 191 THR A C 1
ATOM 1535 O O . THR A 1 191 ? 5.815 -11.445 -18.920 1.00 94.62 191 THR A O 1
ATOM 1538 N N . VAL A 1 192 ? 7.279 -9.987 -19.798 1.00 92.81 192 VAL A N 1
ATOM 1539 C CA . VAL A 1 192 ? 6.252 -9.138 -20.423 1.00 92.81 192 VAL A CA 1
ATOM 1540 C C . VAL A 1 192 ? 5.410 -9.943 -21.414 1.00 92.81 192 VAL A C 1
ATOM 1542 O O . VAL A 1 192 ? 4.185 -9.894 -21.363 1.00 92.81 192 VAL A O 1
ATOM 1545 N N . LYS A 1 193 ? 6.052 -10.730 -22.289 1.00 89.69 193 LYS A N 1
ATOM 1546 C CA . LYS A 1 193 ? 5.343 -11.588 -23.251 1.00 89.69 193 LYS A CA 1
ATOM 1547 C C . LYS A 1 193 ? 4.454 -12.624 -22.565 1.00 89.69 193 LYS A C 1
ATOM 1549 O O . LYS A 1 193 ? 3.334 -12.840 -23.010 1.00 89.69 193 LYS A O 1
ATOM 1554 N N . TYR A 1 194 ? 4.940 -13.246 -21.491 1.00 88.81 194 TYR A N 1
ATOM 1555 C CA . TYR A 1 194 ? 4.173 -14.222 -20.721 1.00 88.81 194 TYR A CA 1
ATOM 1556 C C . TYR A 1 194 ? 2.863 -13.622 -20.194 1.00 88.81 194 TYR A C 1
ATOM 1558 O O . TYR A 1 194 ? 1.797 -14.181 -20.443 1.00 88.81 194 TYR A O 1
ATOM 1566 N N . TYR A 1 195 ? 2.924 -12.458 -19.540 1.00 87.75 195 TYR A N 1
ATOM 1567 C CA . TYR A 1 195 ? 1.727 -11.828 -18.977 1.00 87.75 195 TYR A CA 1
ATOM 1568 C C . TYR A 1 195 ? 0.789 -11.242 -20.035 1.00 87.75 195 TYR A C 1
ATOM 1570 O O . TYR A 1 195 ? -0.421 -11.399 -19.890 1.00 87.75 195 TYR A O 1
ATOM 1578 N N . LYS A 1 196 ? 1.312 -10.670 -21.133 1.00 84.56 196 LYS A N 1
ATOM 1579 C CA . LYS A 1 196 ? 0.474 -10.233 -22.266 1.00 84.56 196 LYS A CA 1
ATOM 1580 C C . LYS A 1 196 ? -0.320 -11.404 -22.856 1.00 84.56 196 LYS A C 1
ATOM 1582 O O . LYS A 1 196 ? -1.538 -11.322 -22.948 1.00 84.56 196 LYS A O 1
ATOM 1587 N N . ASN A 1 197 ? 0.334 -12.542 -23.106 1.00 80.00 197 ASN A N 1
ATOM 1588 C CA . ASN A 1 197 ? -0.340 -13.735 -23.629 1.00 80.00 197 ASN A CA 1
ATOM 1589 C C . ASN A 1 197 ? -1.446 -14.256 -22.689 1.00 80.00 197 ASN A C 1
ATOM 1591 O O . ASN A 1 197 ? -2.488 -14.713 -23.154 1.00 80.00 197 ASN A O 1
ATOM 1595 N N . ILE A 1 198 ? -1.242 -14.193 -21.367 1.00 78.44 198 ILE A N 1
ATOM 1596 C CA . ILE A 1 198 ? -2.276 -14.580 -20.392 1.00 78.44 198 ILE A CA 1
ATOM 1597 C C . ILE A 1 198 ? -3.438 -13.583 -20.401 1.00 78.44 198 ILE A C 1
ATOM 1599 O O . ILE A 1 198 ? -4.592 -14.013 -20.422 1.00 78.44 198 ILE A O 1
ATOM 1603 N N . GLY A 1 199 ? -3.152 -12.279 -20.388 1.00 65.75 199 GLY A N 1
ATOM 1604 C CA . GLY A 1 199 ? -4.172 -11.229 -20.416 1.00 65.75 199 GLY A CA 1
ATOM 1605 C C . GLY A 1 199 ? -5.052 -11.327 -21.660 1.00 65.75 199 GLY A C 1
ATOM 1606 O O . GLY A 1 199 ? -6.276 -11.425 -21.555 1.00 65.75 199 GLY A O 1
ATOM 1607 N N . ASP A 1 200 ? -4.427 -11.431 -22.830 1.00 58.56 200 ASP A N 1
ATOM 1608 C CA . ASP A 1 200 ? -5.129 -11.487 -24.107 1.00 58.56 200 ASP A CA 1
ATOM 1609 C C . ASP A 1 200 ? -5.989 -12.767 -24.232 1.0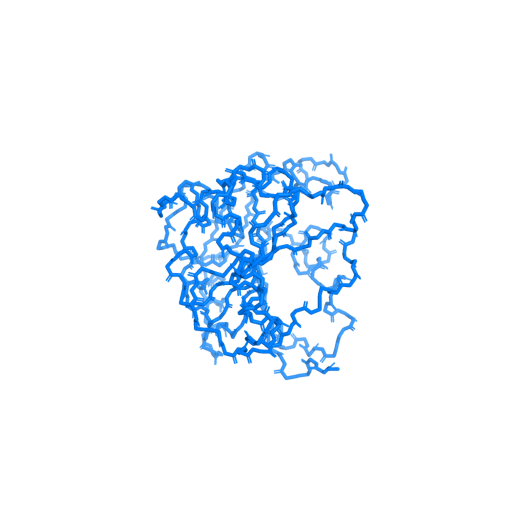0 58.56 200 ASP A C 1
ATOM 1611 O O . ASP A 1 200 ? -7.055 -12.742 -24.856 1.00 58.56 200 ASP A O 1
ATOM 1615 N N . SER A 1 201 ? -5.569 -13.890 -23.624 1.00 52.38 201 SER A N 1
ATOM 1616 C CA . SER A 1 201 ? -6.318 -15.164 -23.628 1.00 52.38 201 SER A CA 1
ATOM 1617 C C . SER A 1 201 ? -7.603 -15.134 -22.795 1.00 52.38 201 SER A C 1
ATOM 1619 O O . SER A 1 201 ? -8.487 -15.966 -22.982 1.00 52.38 201 SER A O 1
ATOM 1621 N N . ARG A 1 202 ? -7.712 -14.174 -21.869 1.00 51.56 202 ARG A N 1
ATOM 1622 C CA . ARG A 1 202 ? -8.904 -13.958 -21.035 1.00 51.56 202 ARG A CA 1
ATOM 1623 C C . ARG A 1 202 ? -9.784 -12.819 -21.545 1.00 51.56 202 ARG A C 1
ATOM 1625 O O . ARG A 1 202 ? -10.959 -12.770 -21.197 1.00 51.56 202 ARG A O 1
ATOM 1632 N N . LEU A 1 203 ? -9.230 -11.921 -22.361 1.00 45.09 203 LEU A N 1
ATOM 1633 C CA . LEU A 1 203 ? -9.952 -10.811 -22.989 1.00 45.09 203 LEU A CA 1
ATOM 1634 C C . LEU A 1 203 ? -10.572 -11.187 -24.348 1.00 45.09 203 LEU A C 1
ATOM 1636 O O . LEU A 1 203 ? -11.473 -10.490 -24.809 1.00 45.09 203 LEU A O 1
ATOM 1640 N N . SER A 1 204 ? -10.146 -12.298 -24.961 1.00 35.62 204 SER A N 1
ATOM 1641 C CA . SER A 1 204 ? -10.636 -12.774 -26.265 1.00 35.62 204 SER A CA 1
ATOM 1642 C C . SER A 1 204 ? -11.114 -14.231 -26.191 1.00 35.62 204 SER A C 1
ATOM 1644 O O . SER A 1 204 ? -10.477 -15.031 -25.503 1.00 35.62 204 SER A O 1
ATOM 1646 N N . PRO A 1 205 ? -12.195 -14.628 -26.895 1.00 35.53 205 PRO A N 1
ATOM 1647 C CA . PRO A 1 205 ? -12.614 -16.025 -26.934 1.00 35.53 205 PRO A CA 1
ATOM 1648 C C . PRO A 1 205 ? -11.490 -16.933 -27.490 1.00 35.53 205 PRO A C 1
ATOM 1650 O O . PRO A 1 205 ? -10.784 -16.525 -28.417 1.00 35.53 205 PRO A O 1
ATOM 1653 N N . PRO A 1 206 ? -11.329 -18.170 -26.968 1.00 40.81 206 PRO A N 1
ATOM 1654 C CA . PRO A 1 206 ? -10.194 -19.060 -27.267 1.00 40.81 206 PRO A CA 1
ATOM 1655 C C . PRO A 1 206 ? -9.969 -19.377 -28.756 1.00 40.81 206 PRO A C 1
ATOM 1657 O O . PRO A 1 206 ? -8.876 -19.777 -29.150 1.00 40.81 206 PRO A O 1
ATOM 1660 N N . GLU A 1 207 ? -10.993 -19.202 -29.589 1.00 39.38 207 GLU A N 1
ATOM 1661 C CA . GLU A 1 207 ? -10.991 -19.534 -31.018 1.00 39.38 207 GLU A CA 1
ATOM 1662 C C . GLU A 1 207 ? -10.046 -18.649 -31.855 1.00 39.38 207 GLU A C 1
ATOM 1664 O O . GLU A 1 207 ? -9.608 -19.069 -32.925 1.00 39.38 207 GLU A O 1
ATOM 1669 N N . LEU A 1 208 ? -9.657 -17.467 -31.358 1.00 40.16 208 LEU A N 1
ATOM 1670 C CA . LEU A 1 208 ? -8.704 -16.576 -32.040 1.00 40.16 208 LEU A CA 1
ATOM 1671 C C . LEU A 1 208 ? -7.248 -17.084 -31.976 1.00 40.16 208 LEU A C 1
ATOM 1673 O O . LEU A 1 208 ? -6.482 -16.868 -32.911 1.00 40.16 208 LEU A O 1
ATOM 1677 N N . TYR A 1 209 ? -6.874 -17.841 -30.940 1.00 40.56 209 TYR A N 1
ATOM 1678 C CA . TYR A 1 209 ? -5.483 -18.271 -30.717 1.00 40.56 209 TYR A CA 1
ATOM 1679 C C . TYR A 1 209 ? -5.027 -19.436 -31.593 1.00 40.56 209 TYR A C 1
ATOM 1681 O O . TYR A 1 209 ? -3.836 -19.581 -31.874 1.00 40.56 209 TYR A O 1
ATOM 1689 N N . ILE A 1 210 ? -5.964 -20.278 -32.034 1.00 41.38 210 ILE A N 1
ATOM 1690 C CA . ILE A 1 210 ? -5.644 -21.463 -32.840 1.00 41.38 210 ILE A CA 1
ATOM 1691 C C . ILE A 1 210 ? -5.234 -21.063 -34.268 1.00 41.38 210 ILE A C 1
ATOM 1693 O O . ILE A 1 210 ? -4.463 -21.777 -34.909 1.00 41.38 210 ILE A O 1
ATOM 1697 N N . ASN A 1 211 ? -5.668 -19.895 -34.750 1.00 37.16 211 ASN A N 1
ATOM 1698 C CA . ASN A 1 211 ? -5.315 -19.412 -36.086 1.00 37.16 211 ASN A CA 1
ATOM 1699 C C . ASN A 1 211 ? -3.977 -18.653 -36.124 1.00 37.16 211 ASN A C 1
ATOM 1701 O O . ASN A 1 211 ? -3.254 -18.771 -37.112 1.00 37.16 211 ASN A O 1
ATOM 1705 N N . ASP A 1 212 ? -3.595 -17.961 -35.048 1.00 41.75 212 ASP A N 1
ATOM 1706 C CA . ASP A 1 212 ? -2.344 -17.187 -35.008 1.00 41.75 212 ASP A CA 1
ATOM 1707 C C . ASP A 1 212 ? -1.094 -18.051 -34.785 1.00 41.75 212 ASP A C 1
ATOM 1709 O O . ASP A 1 212 ? -0.023 -17.741 -35.309 1.00 41.75 212 ASP A O 1
ATOM 1713 N N . LEU A 1 213 ? -1.216 -19.202 -34.110 1.00 39.72 213 LEU A N 1
ATOM 1714 C CA . LEU A 1 213 ? -0.110 -20.165 -33.993 1.00 39.72 213 LEU A CA 1
ATOM 1715 C C . LEU A 1 213 ? 0.258 -20.826 -35.334 1.00 39.72 213 LEU A C 1
ATOM 1717 O O . LEU A 1 213 ? 1.389 -21.284 -35.497 1.00 39.72 213 LEU A O 1
ATOM 1721 N N . ASN A 1 214 ? -0.660 -20.832 -36.306 1.00 34.47 214 ASN A N 1
ATOM 1722 C CA . ASN A 1 214 ? -0.398 -21.321 -37.662 1.00 34.47 214 ASN A CA 1
ATOM 1723 C C . ASN A 1 214 ? 0.278 -20.271 -38.564 1.00 34.47 214 ASN A C 1
ATOM 1725 O O . ASN A 1 214 ? 0.744 -20.617 -39.647 1.00 34.47 214 ASN A O 1
ATOM 1729 N N . ASN A 1 215 ? 0.390 -19.017 -38.112 1.00 35.88 215 ASN A N 1
ATOM 1730 C CA . ASN A 1 215 ? 0.933 -17.893 -38.877 1.00 35.88 215 ASN A CA 1
ATOM 1731 C C . ASN A 1 215 ? 2.218 -17.321 -38.254 1.00 35.88 215 ASN A C 1
ATOM 1733 O O . ASN A 1 215 ? 2.403 -16.106 -38.184 1.00 35.88 215 ASN A O 1
ATOM 1737 N N . PHE A 1 216 ? 3.166 -18.176 -37.850 1.00 35.06 216 PHE A N 1
ATOM 1738 C CA . PHE A 1 216 ? 4.539 -17.726 -37.583 1.00 35.06 216 PHE A CA 1
ATOM 1739 C C . PHE A 1 216 ? 5.252 -17.346 -38.895 1.00 35.06 216 PHE A C 1
ATOM 1741 O O . PHE A 1 216 ? 6.088 -18.078 -39.423 1.00 35.06 216 PHE A O 1
ATOM 1748 N N . GLY A 1 217 ? 4.904 -16.168 -39.415 1.00 26.95 217 GLY A N 1
ATOM 1749 C CA . GLY A 1 217 ? 5.566 -15.447 -40.495 1.00 26.95 217 GLY A CA 1
ATOM 1750 C C . GLY A 1 217 ? 6.045 -14.083 -39.993 1.00 26.95 217 GLY A C 1
ATOM 1751 O O . GLY A 1 217 ? 5.318 -13.343 -39.343 1.00 26.95 217 GLY A O 1
ATOM 1752 N N . PHE A 1 218 ? 7.310 -13.788 -40.254 1.00 27.92 218 PHE A N 1
ATOM 1753 C CA . PHE A 1 218 ? 8.064 -12.618 -39.808 1.00 27.92 218 PHE A CA 1
ATOM 1754 C C . PHE A 1 218 ? 7.486 -11.238 -40.222 1.00 27.92 218 PHE A C 1
ATOM 1756 O O . PHE A 1 218 ? 7.018 -11.079 -41.341 1.00 27.92 218 PHE A O 1
ATOM 1763 N N . PHE A 1 219 ? 7.713 -10.241 -39.344 1.00 29.20 219 PHE A N 1
ATOM 1764 C CA . PHE A 1 219 ? 7.692 -8.766 -39.515 1.00 29.20 219 PHE A CA 1
ATOM 1765 C C . PHE A 1 219 ? 6.405 -8.068 -40.011 1.00 29.20 219 PHE A C 1
ATOM 1767 O O . PHE A 1 219 ? 6.038 -8.193 -41.169 1.00 29.20 219 PHE A O 1
ATOM 1774 N N . GLN A 1 220 ? 5.882 -7.125 -39.207 1.00 23.36 220 GLN A N 1
ATOM 1775 C CA . GLN A 1 220 ? 5.976 -5.674 -39.479 1.00 23.36 220 GLN A CA 1
ATOM 1776 C C . GLN A 1 220 ? 5.448 -4.815 -38.306 1.00 23.36 220 GLN A C 1
ATOM 1778 O O . GLN A 1 220 ? 4.399 -5.065 -37.730 1.00 23.36 220 GLN A O 1
ATOM 1783 N N . SER A 1 221 ? 6.229 -3.787 -37.977 1.00 29.09 221 SER A N 1
ATOM 1784 C CA . SER A 1 221 ? 5.884 -2.542 -37.260 1.00 29.09 221 SER A CA 1
ATOM 1785 C C . SER A 1 221 ? 5.753 -1.451 -38.363 1.00 29.09 221 SER A C 1
ATOM 1787 O O . SER A 1 221 ? 6.328 -1.714 -39.428 1.00 29.09 221 SER A O 1
ATOM 1789 N N . PRO A 1 222 ? 5.137 -0.245 -38.207 1.00 43.78 222 PRO A N 1
ATOM 1790 C CA . PRO A 1 222 ? 5.095 0.522 -36.957 1.00 43.78 222 PRO A CA 1
ATOM 1791 C C . PRO A 1 222 ? 3.937 1.544 -36.740 1.00 43.78 222 PRO A C 1
ATOM 1793 O O . PRO A 1 222 ? 3.112 1.795 -37.611 1.00 43.78 222 PRO A O 1
ATOM 1796 N N . LEU A 1 223 ? 4.019 2.217 -35.580 1.00 28.91 223 LEU A N 1
ATOM 1797 C CA . LEU A 1 223 ? 3.569 3.587 -35.250 1.00 28.91 223 LEU A CA 1
ATOM 1798 C C . LEU A 1 223 ? 2.158 3.846 -34.659 1.00 28.91 223 LEU A C 1
ATOM 1800 O O . LEU A 1 223 ? 1.129 3.512 -35.228 1.00 28.91 223 LEU A O 1
ATOM 1804 N N . TYR A 1 224 ? 2.205 4.601 -33.545 1.00 30.80 224 TYR A N 1
ATOM 1805 C CA . TYR A 1 224 ? 1.161 5.298 -32.771 1.00 30.80 224 TYR A CA 1
ATOM 1806 C C . TYR A 1 224 ? 0.124 4.448 -32.022 1.00 30.80 224 TYR A C 1
ATOM 1808 O O . TYR A 1 224 ? -1.000 4.256 -32.471 1.00 30.80 224 TYR A O 1
ATOM 1816 N N . GLY A 1 225 ? 0.482 4.039 -30.800 1.00 29.25 225 GLY A N 1
ATOM 1817 C CA . GLY A 1 225 ? -0.467 3.577 -29.788 1.00 29.25 225 GLY A CA 1
ATOM 1818 C C . GLY A 1 225 ? -0.598 4.603 -28.664 1.00 29.25 225 GLY A C 1
ATOM 1819 O O . GLY A 1 225 ? 0.408 5.078 -28.136 1.00 29.25 225 GLY A O 1
ATOM 1820 N N . SER A 1 226 ? -1.833 4.932 -28.285 1.00 31.73 226 SER A N 1
ATOM 1821 C CA . SER A 1 226 ? -2.169 5.432 -26.943 1.00 31.73 226 SER A CA 1
ATOM 1822 C C . SER A 1 226 ? -1.426 4.617 -25.873 1.00 31.73 226 SER A C 1
ATOM 1824 O O . SER A 1 226 ? -1.216 3.427 -26.117 1.00 31.73 226 SER A O 1
ATOM 1826 N N . PRO A 1 227 ? -1.039 5.187 -24.711 1.00 31.44 227 PRO A N 1
ATOM 1827 C CA . PRO A 1 227 ? -0.309 4.437 -23.690 1.00 31.44 227 PRO A CA 1
ATOM 1828 C C . PRO A 1 227 ? -1.060 3.142 -23.373 1.00 31.44 227 PRO A C 1
ATOM 1830 O O . PRO A 1 227 ? -2.172 3.172 -22.848 1.00 31.44 227 PRO A O 1
ATOM 1833 N N . SER A 1 228 ? -0.485 2.010 -23.784 1.00 47.81 228 SER A N 1
ATOM 1834 C CA . SER A 1 228 ? -1.110 0.712 -23.585 1.00 47.81 228 SER A CA 1
ATOM 1835 C C . SER A 1 228 ? -0.855 0.297 -22.136 1.00 47.81 228 SER A C 1
ATOM 1837 O O . SER A 1 228 ? 0.292 0.195 -21.691 1.00 47.81 228 SER A O 1
ATOM 1839 N N . ALA A 1 229 ? -1.926 0.149 -21.358 1.00 47.53 229 ALA A N 1
ATOM 1840 C CA . ALA A 1 229 ? -1.841 -0.461 -20.039 1.00 47.53 229 ALA A CA 1
ATOM 1841 C C . ALA A 1 229 ? -1.664 -1.974 -20.225 1.00 47.53 229 ALA A C 1
ATOM 1843 O O . ALA A 1 229 ? -2.333 -2.589 -21.051 1.00 47.53 229 ALA A O 1
ATOM 1844 N N . SER A 1 230 ? -0.729 -2.564 -19.490 1.00 56.28 230 SER A N 1
ATOM 1845 C CA . SER A 1 230 ? -0.498 -4.007 -19.440 1.00 56.28 230 SER A CA 1
ATOM 1846 C C . SER A 1 230 ? -0.914 -4.535 -18.068 1.00 56.28 230 SER A C 1
ATOM 1848 O O . SER A 1 230 ? -0.636 -3.905 -17.049 1.00 56.28 230 SER A O 1
ATOM 1850 N N . GLU A 1 231 ? -1.563 -5.697 -18.034 1.00 61.25 231 GLU A N 1
ATOM 1851 C CA . GLU A 1 231 ? -1.933 -6.382 -16.792 1.00 61.25 231 GLU A CA 1
ATOM 1852 C C . GLU A 1 231 ? -0.932 -7.500 -16.471 1.00 61.25 231 GLU A C 1
ATOM 1854 O O . GLU A 1 231 ? -0.547 -8.288 -17.336 1.00 61.25 231 GLU A O 1
ATOM 1859 N N . ILE A 1 232 ? -0.534 -7.593 -15.206 1.00 65.50 232 ILE A N 1
ATOM 1860 C CA . ILE A 1 232 ? 0.294 -8.652 -14.635 1.00 65.50 232 ILE A CA 1
ATOM 1861 C C . ILE A 1 232 ? -0.494 -9.247 -13.4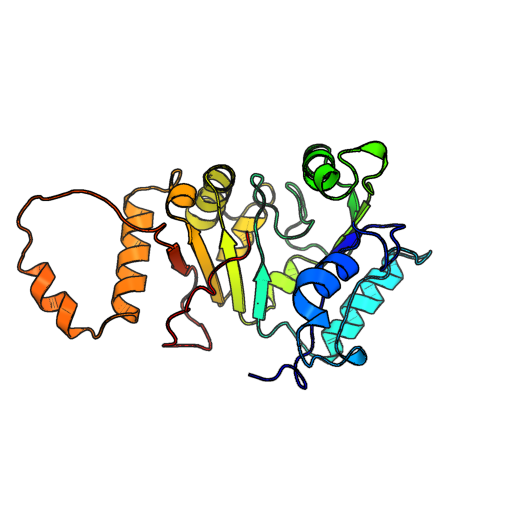67 1.00 65.50 232 ILE A C 1
ATOM 1863 O O . ILE A 1 232 ? -0.731 -8.586 -12.462 1.00 65.50 232 ILE A O 1
ATOM 1867 N N . ARG A 1 233 ? -0.918 -10.507 -13.577 1.00 57.81 233 ARG A N 1
ATOM 1868 C CA . ARG A 1 233 ? -1.600 -11.225 -12.488 1.00 57.81 233 ARG A CA 1
ATOM 1869 C C . ARG A 1 233 ? -0.660 -12.258 -11.901 1.00 57.81 233 ARG A C 1
ATOM 1871 O O . ARG A 1 233 ? -0.241 -13.165 -12.615 1.00 57.81 233 ARG A O 1
ATOM 1878 N N . LEU A 1 234 ? -0.345 -12.121 -10.616 1.00 50.66 234 LEU A N 1
ATOM 1879 C CA . LEU A 1 234 ? 0.621 -12.998 -9.955 1.00 50.66 234 LEU A CA 1
ATOM 1880 C C . LEU A 1 234 ? -0.011 -14.302 -9.458 1.00 50.66 234 LEU A C 1
ATOM 1882 O O . LEU A 1 234 ? 0.664 -15.324 -9.477 1.00 50.66 234 LEU A O 1
ATOM 1886 N N . ASN A 1 235 ? -1.305 -14.303 -9.109 1.00 47.34 235 ASN A N 1
ATOM 1887 C CA . ASN A 1 235 ? -2.018 -15.494 -8.630 1.00 47.34 235 ASN A CA 1
ATOM 1888 C C . ASN A 1 235 ? -3.445 -15.602 -9.222 1.00 47.34 235 ASN A C 1
ATOM 1890 O O . ASN A 1 235 ? -4.095 -14.603 -9.524 1.00 47.34 235 ASN A O 1
ATOM 1894 N N . ASN A 1 236 ? -3.908 -16.836 -9.474 1.00 44.16 236 ASN A N 1
ATOM 1895 C CA . ASN A 1 236 ? -5.005 -17.153 -10.411 1.00 44.16 236 ASN A CA 1
ATOM 1896 C C . ASN A 1 236 ? -6.439 -17.126 -9.838 1.00 44.16 236 ASN A C 1
ATOM 1898 O O . ASN A 1 236 ? -7.374 -17.443 -10.574 1.00 44.16 236 ASN A O 1
ATOM 1902 N N . TYR A 1 237 ? -6.641 -16.750 -8.575 1.00 40.97 237 TYR A N 1
ATOM 1903 C CA . TYR A 1 237 ? -7.933 -16.891 -7.892 1.00 40.97 237 TYR A CA 1
ATOM 1904 C C . TYR A 1 237 ? -8.610 -15.537 -7.614 1.00 40.97 237 TYR A C 1
ATOM 1906 O O . TYR A 1 237 ? -8.782 -15.170 -6.459 1.00 40.97 237 TYR A O 1
ATOM 1914 N N . SER A 1 238 ? -9.013 -14.790 -8.652 1.00 44.25 238 SER A N 1
ATOM 1915 C CA . SER A 1 238 ? -9.875 -13.607 -8.451 1.00 44.25 238 SER A CA 1
ATOM 1916 C C . SER A 1 238 ? -11.356 -13.997 -8.404 1.00 44.25 238 SER A C 1
ATOM 1918 O O . SER A 1 238 ? -11.807 -14.781 -9.242 1.00 44.25 238 SER A O 1
ATOM 1920 N N . LEU A 1 239 ? -12.127 -13.379 -7.508 1.00 38.94 239 LEU A N 1
ATOM 1921 C CA . LEU A 1 239 ? -13.592 -13.443 -7.414 1.00 38.94 239 LEU A CA 1
ATOM 1922 C C . LEU A 1 239 ? -14.298 -12.787 -8.616 1.00 38.94 239 LEU A C 1
ATOM 1924 O O . LEU A 1 239 ? -15.490 -13.017 -8.820 1.00 38.94 239 LEU A O 1
ATOM 1928 N N . PHE A 1 240 ? -13.566 -12.043 -9.455 1.00 44.88 240 PHE A N 1
ATOM 1929 C CA . PHE A 1 240 ? -14.050 -11.508 -10.734 1.00 44.88 240 PHE A CA 1
ATOM 1930 C C . PHE A 1 240 ? -13.441 -12.224 -11.956 1.00 44.88 240 PHE A C 1
ATOM 1932 O O . PHE A 1 240 ? -12.670 -11.622 -12.712 1.00 44.88 240 PHE A O 1
ATOM 1939 N N . PRO A 1 241 ? -13.768 -13.503 -12.218 1.00 39.97 241 PRO A N 1
ATOM 1940 C CA . PRO A 1 241 ? -13.451 -14.099 -13.504 1.00 39.97 241 PRO A CA 1
ATOM 1941 C C . PRO A 1 241 ? -14.335 -13.413 -14.560 1.00 39.97 241 PRO A C 1
ATOM 1943 O O . PRO A 1 241 ? -15.558 -13.510 -14.502 1.00 39.97 241 PRO A O 1
ATOM 1946 N N . ASN A 1 242 ? -13.726 -12.723 -15.530 1.00 41.19 242 ASN A N 1
ATOM 1947 C CA . ASN A 1 242 ? -14.363 -12.198 -16.756 1.00 41.19 242 ASN A CA 1
ATOM 1948 C C . ASN A 1 242 ? -14.980 -10.782 -16.737 1.00 41.19 242 ASN A C 1
ATOM 1950 O O . ASN A 1 242 ? -15.944 -10.542 -17.465 1.00 41.19 242 ASN A O 1
ATOM 1954 N N . ARG A 1 243 ? -14.427 -9.803 -16.008 1.00 37.16 243 ARG A N 1
ATOM 1955 C CA . ARG A 1 243 ? -14.691 -8.388 -16.350 1.00 37.16 243 ARG A CA 1
ATOM 1956 C C . ARG A 1 243 ? -13.436 -7.730 -16.925 1.00 37.16 243 ARG A C 1
ATOM 1958 O O . ARG A 1 243 ? -12.438 -7.683 -16.210 1.00 37.16 243 ARG A O 1
ATOM 1965 N N . PRO A 1 244 ? -13.459 -7.227 -18.176 1.00 35.56 244 PRO A N 1
ATOM 1966 C CA . PRO A 1 244 ? -12.394 -6.355 -18.648 1.00 35.56 244 PRO A CA 1
ATOM 1967 C C . PRO A 1 244 ? -12.357 -5.129 -17.732 1.00 35.56 244 PRO A C 1
ATOM 1969 O O . PRO A 1 244 ? -13.381 -4.465 -17.545 1.00 35.56 244 PRO A O 1
ATOM 1972 N N . PHE A 1 245 ? -11.201 -4.852 -17.129 1.00 35.50 245 PHE A N 1
ATOM 1973 C CA . PHE A 1 245 ? -10.985 -3.599 -16.419 1.00 35.50 245 PHE A CA 1
ATOM 1974 C C . PHE A 1 245 ? -11.033 -2.486 -17.471 1.00 35.50 245 PHE A C 1
ATOM 1976 O O . PHE A 1 245 ? -10.114 -2.319 -18.270 1.00 35.50 245 PHE A O 1
ATOM 1983 N N . GLN A 1 246 ? -12.136 -1.740 -17.528 1.00 28.08 246 GLN A N 1
ATOM 1984 C CA . GLN A 1 246 ? -12.123 -0.462 -18.226 1.00 28.08 246 GLN A CA 1
ATOM 1985 C C . GLN A 1 246 ? -11.297 0.482 -17.359 1.00 28.08 246 GLN A C 1
ATOM 1987 O O . GLN A 1 246 ? -11.746 0.891 -16.289 1.00 28.08 246 GLN A O 1
ATOM 1992 N N . ALA A 1 247 ? -10.072 0.782 -17.794 1.00 28.11 247 ALA A N 1
ATOM 1993 C CA . ALA A 1 247 ? -9.293 1.864 -17.218 1.00 28.11 247 ALA A CA 1
ATOM 1994 C C . ALA A 1 247 ? -10.168 3.126 -17.230 1.00 28.11 247 ALA A C 1
ATOM 1996 O O . ALA A 1 247 ? -10.580 3.591 -18.295 1.00 28.11 247 ALA A O 1
ATOM 1997 N N . LEU A 1 248 ? -10.508 3.637 -16.044 1.00 24.28 248 LEU A N 1
ATOM 1998 C CA . LEU A 1 248 ? -11.195 4.915 -15.936 1.00 24.28 248 LEU A CA 1
ATOM 1999 C C . LEU A 1 248 ? -10.286 5.982 -16.565 1.00 24.28 248 LEU A C 1
ATOM 2001 O O . LEU A 1 248 ? -9.094 6.032 -16.246 1.00 24.28 248 LEU A O 1
ATOM 2005 N N . PRO A 1 249 ? -10.803 6.809 -17.486 1.00 24.25 249 PRO A N 1
ATOM 2006 C CA . PRO A 1 249 ? -10.001 7.833 -18.125 1.00 24.25 249 PRO A CA 1
ATOM 2007 C C . PRO A 1 249 ? -9.643 8.915 -17.099 1.00 24.25 249 PRO A C 1
ATOM 2009 O O . PRO A 1 249 ? -10.511 9.654 -16.650 1.00 24.25 249 PRO A O 1
ATOM 2012 N N . GLY A 1 250 ? -8.351 9.017 -16.780 1.00 24.48 250 GLY A N 1
ATOM 2013 C CA . GLY A 1 250 ? -7.728 10.219 -16.225 1.00 24.48 250 GLY A CA 1
ATOM 2014 C C . GLY A 1 250 ? -7.851 10.412 -14.713 1.00 24.48 250 GLY A C 1
ATOM 2015 O O . GLY A 1 250 ? -8.787 11.041 -14.235 1.00 24.48 250 GLY A O 1
ATOM 2016 N N . PHE A 1 251 ? -6.808 10.012 -13.988 1.00 25.83 251 PHE A N 1
ATOM 2017 C CA . PHE A 1 251 ? -6.284 10.828 -12.893 1.00 25.83 251 PHE A CA 1
ATOM 2018 C C . PHE A 1 251 ? -4.939 11.373 -13.386 1.00 25.83 251 PHE A C 1
ATOM 2020 O O . PHE A 1 251 ? -3.969 10.622 -13.495 1.00 25.83 251 PHE A O 1
ATOM 2027 N N . TYR A 1 252 ? -4.953 12.635 -13.818 1.00 31.44 252 TYR A N 1
ATOM 2028 C CA . TYR A 1 252 ? -3.774 13.448 -14.127 1.00 31.44 252 TYR A CA 1
ATOM 2029 C C . TYR A 1 252 ? -3.473 14.355 -12.939 1.00 31.44 252 TYR A C 1
ATOM 2031 O O . TYR A 1 252 ? -4.456 14.790 -12.294 1.00 31.44 252 TYR A O 1
#

Organism: NCBI:txid133381